Protein AF-A0A1Q4A1I8-F1 (afdb_monomer)

Radius of gyration: 23.5 Å; Cα contacts (8 Å, |Δi|>4): 565; chains: 1; bounding box: 61×40×65 Å

Mean predicted aligned error: 6.05 Å

Structure (mmCIF, N/CA/C/O backbone):
data_AF-A0A1Q4A1I8-F1
#
_entry.id   AF-A0A1Q4A1I8-F1
#
loop_
_atom_site.group_PDB
_atom_site.id
_atom_site.type_symbol
_atom_site.label_atom_id
_atom_site.label_alt_id
_atom_site.label_comp_id
_atom_site.label_asym_id
_atom_site.label_entity_id
_atom_site.label_seq_id
_atom_site.pdbx_PDB_ins_code
_atom_site.Cartn_x
_atom_site.Cartn_y
_atom_site.Cartn_z
_atom_site.occupancy
_atom_site.B_iso_or_equiv
_atom_site.auth_seq_id
_atom_site.auth_comp_id
_atom_site.auth_asym_id
_atom_site.auth_atom_id
_atom_site.pdbx_PDB_model_num
ATOM 1 N N . MET A 1 1 ? 5.451 8.257 -36.910 1.00 81.25 1 MET A N 1
ATOM 2 C CA . MET A 1 1 ? 4.199 7.641 -36.438 1.00 81.25 1 MET A CA 1
ATOM 3 C C . MET A 1 1 ? 4.436 6.954 -35.092 1.00 81.25 1 MET A C 1
ATOM 5 O O . MET A 1 1 ? 5.525 6.399 -34.926 1.00 81.25 1 MET A O 1
ATOM 9 N N . PRO A 1 2 ? 3.457 6.956 -34.165 1.00 90.25 2 PRO A N 1
ATOM 10 C CA . PRO A 1 2 ? 3.533 6.182 -32.925 1.00 90.25 2 PRO A CA 1
ATOM 11 C C . PRO A 1 2 ? 3.715 4.679 -33.181 1.00 90.25 2 PRO A C 1
ATOM 13 O O . PRO A 1 2 ? 3.200 4.130 -34.160 1.00 90.25 2 PRO A O 1
ATOM 16 N N . ILE A 1 3 ? 4.445 4.008 -32.294 1.00 92.06 3 ILE A N 1
ATOM 17 C CA . ILE A 1 3 ? 4.685 2.566 -32.326 1.00 92.06 3 ILE A CA 1
ATOM 18 C C . ILE A 1 3 ? 3.551 1.855 -31.593 1.00 92.06 3 ILE A C 1
ATOM 20 O O . ILE A 1 3 ? 3.347 2.029 -30.392 1.00 92.06 3 ILE A O 1
ATOM 24 N N . LYS A 1 4 ? 2.850 0.978 -32.313 1.00 92.69 4 LYS A N 1
ATOM 25 C CA . LYS A 1 4 ? 1.902 0.036 -31.715 1.00 92.69 4 LYS A CA 1
ATOM 26 C C . LYS A 1 4 ? 2.659 -1.187 -31.214 1.00 92.69 4 LYS A C 1
ATOM 28 O O . LYS A 1 4 ? 3.076 -2.026 -32.009 1.00 92.69 4 LYS A O 1
ATOM 33 N N . LEU A 1 5 ? 2.842 -1.275 -29.901 1.00 92.94 5 LEU A N 1
ATOM 34 C CA . LEU A 1 5 ? 3.500 -2.419 -29.275 1.00 92.94 5 LEU A CA 1
ATOM 35 C C . LEU A 1 5 ? 2.596 -3.658 -29.287 1.00 92.94 5 LEU A C 1
ATOM 37 O O . LEU A 1 5 ? 1.418 -3.593 -28.940 1.00 92.94 5 LEU A O 1
ATOM 41 N N . ASP A 1 6 ? 3.175 -4.805 -29.636 1.00 95.25 6 ASP A N 1
ATOM 42 C CA . ASP A 1 6 ? 2.530 -6.110 -29.502 1.00 95.25 6 ASP A CA 1
ATOM 43 C C . ASP A 1 6 ? 2.621 -6.580 -28.041 1.00 95.25 6 ASP A C 1
ATOM 45 O O . ASP A 1 6 ? 3.688 -6.964 -27.556 1.00 95.25 6 ASP A O 1
ATOM 49 N N . PHE A 1 7 ? 1.490 -6.575 -27.330 1.00 96.69 7 PHE A N 1
ATOM 50 C CA . PHE A 1 7 ? 1.427 -6.986 -25.923 1.00 96.69 7 PHE A CA 1
ATOM 51 C C . PHE A 1 7 ? 1.706 -8.477 -25.704 1.00 96.69 7 PHE A C 1
ATOM 53 O O . PHE A 1 7 ? 2.158 -8.859 -24.622 1.00 96.69 7 PHE A O 1
ATOM 60 N N . THR A 1 8 ? 1.498 -9.321 -26.717 1.00 97.25 8 THR A N 1
ATOM 61 C CA . THR A 1 8 ? 1.867 -10.741 -26.668 1.00 97.25 8 THR A CA 1
ATOM 62 C C . THR A 1 8 ? 3.382 -10.888 -26.748 1.00 97.25 8 THR A C 1
ATOM 64 O O . THR A 1 8 ? 3.974 -11.638 -25.969 1.00 97.25 8 THR A O 1
ATOM 67 N N . LYS A 1 9 ? 4.041 -10.137 -27.644 1.00 97.62 9 LYS A N 1
ATOM 68 C CA . LYS A 1 9 ? 5.510 -10.051 -27.681 1.00 97.62 9 LYS A CA 1
ATOM 69 C C . LYS A 1 9 ? 6.057 -9.490 -26.367 1.00 97.62 9 LYS A C 1
ATOM 71 O O . LYS A 1 9 ? 6.904 -10.141 -25.764 1.00 97.62 9 LYS A O 1
ATOM 76 N N . ALA A 1 10 ? 5.532 -8.364 -25.885 1.00 98.19 10 ALA A N 1
ATOM 77 C CA . ALA A 1 10 ? 5.976 -7.746 -24.635 1.00 98.19 10 ALA A CA 1
ATOM 78 C C . ALA A 1 10 ? 5.824 -8.700 -23.436 1.00 98.19 10 ALA A C 1
ATOM 80 O O . ALA A 1 10 ? 6.742 -8.854 -22.638 1.00 98.19 10 ALA A O 1
ATOM 81 N N . SER A 1 11 ? 4.707 -9.426 -23.339 1.00 98.12 11 SER A N 1
ATOM 82 C CA . SER A 1 11 ? 4.511 -10.421 -22.275 1.00 98.12 11 SER A CA 1
ATOM 83 C C . SER A 1 11 ? 5.555 -11.541 -22.320 1.00 98.12 11 SER A C 1
ATOM 85 O O . SER A 1 11 ? 6.056 -11.943 -21.271 1.00 98.12 11 SER A O 1
ATOM 87 N N . ARG A 1 12 ? 5.921 -12.025 -23.516 1.00 98.25 12 ARG A N 1
ATOM 88 C CA . ARG A 1 12 ? 6.987 -13.029 -23.682 1.00 98.25 12 ARG A CA 1
ATOM 89 C C . ARG A 1 12 ? 8.359 -12.480 -23.295 1.00 98.25 12 ARG A C 1
ATOM 91 O O . ARG A 1 12 ? 9.081 -13.158 -22.573 1.00 98.25 12 ARG A O 1
ATOM 98 N N . VAL A 1 13 ? 8.688 -11.259 -23.725 1.00 98.38 13 VAL A N 1
ATOM 99 C CA . VAL A 1 13 ? 9.939 -10.572 -23.355 1.00 98.38 13 VAL A CA 1
ATOM 100 C C . VAL A 1 13 ? 10.034 -10.411 -21.839 1.00 98.38 13 VAL A C 1
ATOM 102 O O . VAL A 1 13 ? 11.060 -10.735 -21.251 1.00 98.38 13 VAL A O 1
ATOM 105 N N . LEU A 1 14 ? 8.948 -9.985 -21.189 1.00 98.56 14 LEU A N 1
ATOM 106 C CA . LEU A 1 14 ? 8.911 -9.813 -19.741 1.00 98.56 14 LEU A CA 1
ATOM 107 C C . LEU A 1 14 ? 9.143 -11.128 -18.990 1.00 98.56 14 LEU A C 1
ATOM 109 O O . LEU A 1 14 ? 9.898 -11.143 -18.023 1.00 98.56 14 LEU A O 1
ATOM 113 N N . VAL A 1 15 ? 8.502 -12.222 -19.414 1.00 98.31 15 VAL A N 1
ATOM 114 C CA . VAL A 1 15 ? 8.689 -13.542 -18.788 1.00 98.31 15 VAL A CA 1
ATOM 115 C C . VAL A 1 15 ? 10.121 -14.037 -18.989 1.00 98.31 15 VAL A C 1
ATOM 117 O O . VAL A 1 15 ? 10.752 -14.439 -18.019 1.00 98.31 15 VAL A O 1
ATOM 120 N N . ALA A 1 16 ? 10.671 -13.916 -20.199 1.00 98.19 16 ALA A N 1
ATOM 121 C CA . ALA A 1 16 ? 12.056 -14.295 -20.469 1.00 98.19 16 ALA A CA 1
ATOM 122 C C . ALA A 1 16 ? 13.056 -13.483 -19.625 1.00 98.19 16 ALA A C 1
ATOM 124 O O . ALA A 1 16 ? 13.963 -14.053 -19.023 1.00 98.19 16 ALA A O 1
ATOM 125 N N . ALA A 1 17 ? 12.864 -12.163 -19.518 1.00 98.38 17 ALA A N 1
ATOM 126 C CA . ALA A 1 17 ? 13.685 -11.306 -18.663 1.00 98.38 17 ALA A CA 1
ATOM 127 C C . ALA A 1 17 ? 13.519 -11.649 -17.173 1.00 98.38 17 ALA A C 1
ATOM 129 O O . ALA A 1 17 ? 14.478 -11.601 -16.401 1.00 98.38 17 ALA A O 1
ATOM 130 N N . PHE A 1 18 ? 12.307 -12.026 -16.755 1.00 98.38 18 PHE A N 1
ATOM 131 C CA . PHE A 1 18 ? 12.070 -12.498 -15.399 1.00 98.38 18 PHE A CA 1
ATOM 132 C C . PHE A 1 18 ? 12.871 -13.767 -15.134 1.00 98.38 18 PHE A C 1
ATOM 134 O O . PHE A 1 18 ? 13.598 -13.801 -14.151 1.00 98.38 18 PHE A O 1
ATOM 141 N N . ASP A 1 19 ? 12.824 -14.777 -15.994 1.00 97.44 19 ASP A N 1
ATOM 142 C CA . ASP A 1 19 ? 13.594 -16.011 -15.799 1.00 97.44 19 ASP A CA 1
ATOM 143 C C . ASP A 1 19 ? 15.110 -15.745 -15.796 1.00 97.44 19 ASP A C 1
ATOM 145 O O . ASP A 1 19 ? 15.818 -16.188 -14.887 1.00 97.44 19 ASP A O 1
ATOM 149 N N . ALA A 1 20 ? 15.587 -14.898 -16.713 1.00 97.19 20 ALA A N 1
ATOM 150 C CA . ALA A 1 20 ? 16.984 -14.467 -16.798 1.00 97.19 20 ALA A CA 1
ATOM 151 C C . ALA A 1 20 ? 17.461 -13.628 -15.593 1.00 97.19 20 ALA A C 1
ATOM 153 O O . ALA A 1 20 ? 18.662 -13.445 -15.399 1.00 97.19 20 ALA A O 1
ATOM 154 N N . ARG A 1 21 ? 16.566 -13.138 -14.720 1.00 97.19 21 ARG A N 1
ATOM 155 C CA . ARG A 1 21 ? 16.951 -12.393 -13.500 1.00 97.19 21 ARG A CA 1
ATOM 156 C C . ARG A 1 21 ? 17.796 -13.222 -12.523 1.00 97.19 21 ARG A C 1
ATOM 158 O O . ARG A 1 21 ? 18.371 -12.660 -11.595 1.00 97.19 21 ARG A O 1
ATOM 165 N N . LEU A 1 22 ? 17.793 -14.548 -12.664 1.00 94.06 22 LEU A N 1
ATOM 166 C CA . LEU A 1 22 ? 18.557 -15.473 -11.824 1.00 94.06 22 LEU A CA 1
ATOM 167 C C . LEU A 1 22 ? 19.956 -15.773 -12.380 1.00 94.06 22 LEU A C 1
ATOM 169 O O . LEU A 1 22 ? 20.708 -16.517 -11.754 1.00 94.06 22 LEU A O 1
ATOM 173 N N . GLU A 1 23 ? 20.316 -15.212 -13.535 1.00 89.50 23 GLU A N 1
ATOM 174 C CA . GLU A 1 23 ? 21.648 -15.381 -14.108 1.00 89.50 23 GLU A CA 1
ATOM 175 C C . GLU A 1 23 ? 22.740 -14.804 -13.198 1.00 89.50 23 GLU A C 1
ATOM 177 O O . GLU A 1 23 ? 22.577 -13.762 -12.559 1.00 89.50 23 GLU A O 1
ATOM 182 N N . ALA A 1 24 ? 23.897 -15.471 -13.180 1.00 75.69 24 ALA A N 1
ATOM 183 C CA . ALA A 1 24 ? 25.022 -15.094 -12.327 1.00 75.69 24 ALA A CA 1
ATOM 184 C C . ALA A 1 24 ? 25.631 -13.724 -12.684 1.00 75.69 24 ALA A C 1
ATOM 186 O O . ALA A 1 24 ? 26.245 -13.091 -11.826 1.00 75.69 24 ALA A O 1
ATOM 187 N N . VAL A 1 25 ? 25.473 -13.257 -13.932 1.00 90.50 25 VAL A N 1
ATOM 188 C CA . VAL A 1 25 ? 26.108 -12.028 -14.438 1.00 90.50 25 VAL A CA 1
ATOM 189 C C . VAL A 1 25 ? 25.074 -11.084 -15.056 1.00 90.50 25 VAL A C 1
ATOM 191 O O . VAL A 1 25 ? 24.897 -10.999 -16.275 1.00 90.50 25 VAL A O 1
ATOM 194 N N . LEU A 1 26 ? 24.413 -10.318 -14.189 1.00 95.00 26 LEU A N 1
ATOM 195 C CA . LEU A 1 26 ? 23.573 -9.190 -14.590 1.00 95.00 26 LEU A CA 1
ATOM 196 C C . LEU A 1 26 ? 24.410 -7.907 -14.743 1.00 95.00 26 LEU A C 1
ATOM 198 O O . LEU A 1 26 ? 25.396 -7.732 -14.022 1.00 95.00 26 LEU A O 1
ATOM 202 N N . PRO A 1 27 ? 24.026 -6.976 -15.637 1.00 96.44 27 PRO A N 1
ATOM 203 C CA . PRO A 1 27 ? 24.721 -5.699 -15.770 1.00 96.44 27 PRO A CA 1
ATOM 204 C C . PRO A 1 27 ? 24.671 -4.887 -14.464 1.00 96.44 27 PRO A C 1
ATOM 206 O O . PRO A 1 27 ? 23.605 -4.437 -14.040 1.00 96.44 27 PRO A O 1
ATOM 209 N N . ILE A 1 28 ? 25.832 -4.682 -13.832 1.00 96.62 28 ILE A N 1
ATOM 210 C CA . ILE A 1 28 ? 25.947 -4.023 -12.516 1.00 96.62 28 ILE A CA 1
ATOM 211 C C . ILE A 1 28 ? 25.379 -2.599 -12.550 1.00 96.62 28 ILE A C 1
ATOM 213 O O . ILE A 1 28 ? 24.684 -2.198 -11.619 1.00 96.62 28 ILE A O 1
ATOM 217 N N . GLU A 1 29 ? 25.626 -1.858 -13.634 1.00 97.75 29 GLU A N 1
ATOM 218 C CA . GLU A 1 29 ? 25.090 -0.505 -13.840 1.00 97.75 29 GLU A CA 1
ATOM 219 C C . GLU A 1 29 ? 23.555 -0.494 -13.729 1.00 97.75 29 GLU A C 1
ATOM 221 O O . GLU A 1 29 ? 22.996 0.283 -12.957 1.00 97.75 29 GLU A O 1
ATOM 226 N N . TRP A 1 30 ? 22.868 -1.430 -14.393 1.00 98.19 30 TRP A N 1
ATOM 227 C CA . TRP A 1 30 ? 21.404 -1.517 -14.376 1.00 98.19 30 TRP A CA 1
ATOM 228 C C . TRP A 1 30 ? 20.837 -2.026 -13.051 1.00 98.19 30 TRP A C 1
ATOM 230 O O . TRP A 1 30 ? 19.745 -1.612 -12.657 1.00 98.19 30 TRP A O 1
ATOM 240 N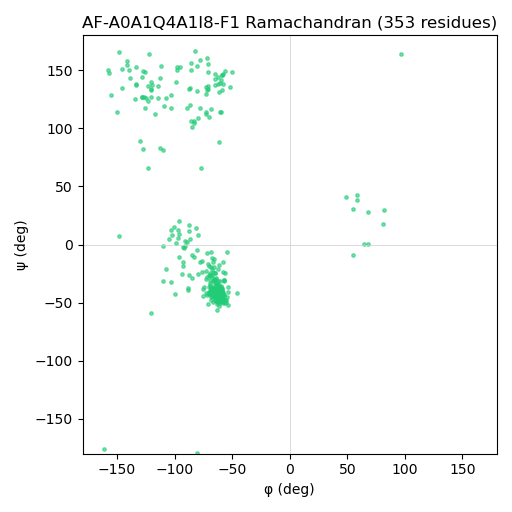 N . VAL A 1 31 ? 21.577 -2.862 -12.316 1.00 98.25 31 VAL A N 1
ATOM 241 C CA . VAL A 1 31 ? 21.221 -3.207 -10.929 1.00 98.25 31 VAL A CA 1
ATOM 242 C C . VAL A 1 31 ? 21.289 -1.958 -10.044 1.00 98.25 31 VAL A C 1
ATOM 244 O O . VAL A 1 31 ? 20.370 -1.712 -9.260 1.00 98.25 31 VAL A O 1
ATOM 247 N N . SER A 1 32 ? 22.341 -1.149 -10.183 1.00 98.00 32 SER A N 1
ATOM 248 C CA . SER A 1 32 ? 22.508 0.103 -9.437 1.00 98.00 32 SER A CA 1
ATOM 249 C C . SER A 1 32 ? 21.434 1.129 -9.792 1.00 98.00 32 SER A C 1
ATOM 251 O O . SER A 1 32 ? 20.781 1.638 -8.886 1.00 98.00 32 SER A O 1
ATOM 253 N N . PHE A 1 33 ? 21.160 1.361 -11.079 1.00 98.44 33 PHE A N 1
ATOM 254 C CA . PHE A 1 33 ? 20.068 2.237 -11.511 1.00 98.44 33 PHE A CA 1
ATOM 255 C C . PHE A 1 33 ? 18.719 1.773 -10.979 1.00 98.44 33 PHE A C 1
ATOM 257 O O . PHE A 1 33 ? 17.964 2.577 -10.439 1.00 98.44 33 PHE A O 1
ATOM 264 N N . SER A 1 34 ? 18.439 0.471 -11.035 1.00 98.38 34 SER A N 1
ATOM 265 C CA . SER A 1 34 ? 17.205 -0.079 -10.477 1.00 98.38 34 SER A CA 1
ATOM 266 C C . SER A 1 34 ? 17.095 0.209 -8.979 1.00 98.38 34 SER A C 1
ATOM 268 O O . SER A 1 34 ? 16.057 0.680 -8.527 1.00 98.38 34 SER A O 1
ATOM 270 N N . ARG A 1 35 ? 18.168 0.016 -8.201 1.00 97.88 35 ARG A N 1
ATOM 271 C CA . ARG A 1 35 ? 18.185 0.371 -6.770 1.00 97.88 35 ARG A CA 1
ATOM 272 C C . ARG A 1 35 ? 17.948 1.864 -6.540 1.00 97.88 35 ARG A C 1
ATOM 274 O O . ARG A 1 35 ? 17.152 2.199 -5.667 1.00 97.88 35 ARG A O 1
ATOM 281 N N . SER A 1 36 ? 18.569 2.738 -7.333 1.00 97.25 36 SER A N 1
ATOM 282 C CA . SER A 1 36 ? 18.348 4.187 -7.258 1.00 97.25 36 SER A CA 1
ATOM 283 C C . SER A 1 36 ? 16.889 4.550 -7.532 1.00 97.25 36 SER A C 1
ATOM 285 O O . SER A 1 36 ? 16.289 5.270 -6.740 1.00 97.25 36 SER A O 1
ATOM 287 N N . VAL A 1 37 ? 16.274 3.971 -8.572 1.00 97.06 37 VAL A N 1
ATOM 288 C CA . VAL A 1 37 ? 14.849 4.171 -8.894 1.00 97.06 37 VAL A CA 1
ATOM 289 C C . VAL A 1 37 ? 13.946 3.687 -7.756 1.00 97.06 37 VAL A C 1
ATOM 291 O O . VAL A 1 37 ? 13.000 4.377 -7.376 1.00 97.06 37 VAL A O 1
ATOM 294 N N . PHE A 1 38 ? 14.250 2.533 -7.156 1.00 95.50 38 PHE A N 1
ATOM 295 C CA . PHE A 1 38 ? 13.547 2.064 -5.961 1.00 95.50 38 PHE A CA 1
ATOM 296 C C . PHE A 1 38 ? 13.775 2.975 -4.747 1.00 95.50 38 PHE A C 1
ATOM 298 O O . PHE A 1 38 ? 12.922 3.000 -3.866 1.00 95.50 38 PHE A O 1
ATOM 305 N N . GLY A 1 39 ? 14.867 3.734 -4.681 1.00 93.25 39 GLY A N 1
ATOM 306 C CA . GLY A 1 39 ? 15.151 4.702 -3.618 1.00 93.25 39 GLY A CA 1
ATOM 307 C C . GLY A 1 39 ? 14.397 6.031 -3.739 1.00 93.25 39 GLY A C 1
ATOM 308 O O . GLY A 1 39 ? 14.314 6.766 -2.756 1.00 93.25 39 GLY A O 1
ATOM 309 N N . LEU A 1 40 ? 13.813 6.337 -4.902 1.00 92.19 40 LEU A N 1
ATOM 310 C CA . LEU A 1 40 ? 13.114 7.604 -5.126 1.00 92.19 40 LEU A CA 1
ATOM 311 C C . LEU A 1 40 ? 11.867 7.735 -4.240 1.00 92.19 40 LEU A C 1
ATOM 313 O O . LEU A 1 40 ? 11.161 6.763 -3.944 1.00 92.19 40 LEU A O 1
ATOM 317 N N . THR A 1 41 ? 11.567 8.971 -3.840 1.00 88.06 41 THR A N 1
ATOM 318 C CA . THR A 1 41 ? 10.447 9.280 -2.941 1.00 88.06 41 THR A CA 1
ATOM 319 C C . THR A 1 41 ? 9.098 9.016 -3.613 1.00 88.06 41 THR A C 1
ATOM 321 O O . THR A 1 41 ? 8.182 8.477 -2.987 1.00 88.06 41 THR A O 1
ATOM 324 N N . ALA A 1 42 ? 8.961 9.361 -4.896 1.00 87.25 42 ALA A N 1
ATOM 325 C CA . ALA A 1 42 ? 7.752 9.080 -5.659 1.00 87.25 42 ALA A CA 1
ATOM 326 C C . ALA A 1 42 ? 7.779 7.640 -6.191 1.00 87.25 42 ALA A C 1
ATOM 328 O O . ALA A 1 42 ? 8.476 7.316 -7.152 1.00 87.25 42 ALA A O 1
ATOM 329 N N . LYS A 1 43 ? 6.967 6.769 -5.581 1.00 88.56 43 LYS A N 1
ATOM 330 C CA . LYS A 1 43 ? 6.905 5.334 -5.912 1.00 88.56 43 LYS A CA 1
ATOM 331 C C . LYS A 1 43 ? 6.564 5.050 -7.380 1.00 88.56 43 LYS A C 1
ATOM 333 O O . LYS A 1 43 ? 6.903 3.985 -7.880 1.00 88.56 43 LYS A O 1
ATOM 338 N N . THR A 1 44 ? 5.913 5.985 -8.067 1.00 89.19 44 THR A N 1
ATOM 339 C CA . THR A 1 44 ? 5.495 5.856 -9.470 1.00 89.19 44 THR A CA 1
ATOM 340 C C . THR A 1 44 ? 6.633 5.782 -10.471 1.00 89.19 44 THR A C 1
ATOM 342 O O . THR A 1 44 ? 6.423 5.254 -11.558 1.00 89.19 44 THR A O 1
ATOM 345 N N . TYR A 1 45 ? 7.844 6.215 -10.112 1.00 93.25 45 TYR A N 1
ATOM 346 C CA . TYR A 1 45 ? 9.003 6.024 -10.984 1.00 93.25 45 TYR A CA 1
ATOM 347 C C . TYR A 1 45 ? 9.344 4.545 -11.198 1.00 93.25 45 TYR A C 1
ATOM 349 O O . TYR A 1 45 ? 9.800 4.179 -12.275 1.00 93.25 45 TYR A O 1
ATOM 357 N N . VAL A 1 46 ? 9.059 3.671 -10.226 1.00 95.75 46 VAL A N 1
ATOM 358 C CA . VAL A 1 46 ? 9.332 2.228 -10.330 1.00 95.75 46 VAL A CA 1
ATOM 359 C C . VAL A 1 46 ? 8.538 1.559 -11.464 1.00 95.75 46 VAL A C 1
ATOM 361 O O . VAL A 1 46 ? 9.161 0.960 -12.342 1.00 95.75 46 VAL A O 1
ATOM 364 N N . PRO A 1 47 ? 7.192 1.646 -11.517 1.00 95.44 47 PRO A N 1
ATOM 365 C CA . PRO A 1 47 ? 6.430 1.072 -12.622 1.00 95.44 47 PRO A CA 1
ATOM 366 C C . PRO A 1 47 ? 6.691 1.777 -13.958 1.00 95.44 47 PRO A C 1
ATOM 368 O O . PRO A 1 47 ? 6.667 1.108 -14.990 1.00 95.44 47 PRO A O 1
ATOM 371 N N . VAL A 1 48 ? 6.992 3.083 -13.968 1.00 95.44 48 VAL A N 1
ATOM 372 C CA . VAL A 1 48 ? 7.418 3.811 -15.184 1.00 95.44 48 VAL A CA 1
ATOM 373 C C . VAL A 1 48 ? 8.706 3.203 -15.740 1.00 95.44 48 VAL A C 1
ATOM 375 O O . VAL A 1 48 ? 8.761 2.849 -16.916 1.00 95.44 48 VAL A O 1
ATOM 378 N N . PHE A 1 49 ? 9.704 2.989 -14.884 1.00 97.88 49 PHE A N 1
ATOM 379 C CA . PHE A 1 49 ? 10.987 2.413 -15.268 1.00 97.88 49 PHE A CA 1
ATOM 380 C C . PHE A 1 49 ? 10.878 0.965 -15.761 1.00 97.88 49 PHE A C 1
ATOM 382 O O . PHE A 1 49 ? 11.450 0.608 -16.788 1.00 97.88 49 PHE A O 1
ATOM 389 N N . ALA A 1 50 ? 10.077 0.138 -15.086 1.00 98.12 50 ALA A N 1
ATOM 390 C CA . ALA A 1 50 ? 9.791 -1.220 -15.549 1.00 98.12 50 ALA A CA 1
ATOM 391 C C . ALA A 1 50 ? 9.183 -1.221 -16.963 1.00 98.12 50 ALA A C 1
ATOM 393 O O . ALA A 1 50 ? 9.558 -2.015 -17.826 1.00 98.12 50 ALA A O 1
ATOM 394 N N . THR A 1 51 ? 8.238 -0.307 -17.193 1.00 97.75 51 THR A N 1
ATOM 395 C CA . THR A 1 51 ? 7.474 -0.219 -18.439 1.00 97.75 51 THR A CA 1
ATOM 396 C C . THR A 1 51 ? 8.331 0.266 -19.598 1.00 97.75 51 THR A C 1
ATOM 398 O O . THR A 1 51 ? 8.252 -0.308 -20.682 1.00 97.75 51 THR A O 1
ATOM 401 N N . LEU A 1 52 ? 9.182 1.270 -19.382 1.00 97.75 52 LEU A N 1
ATOM 402 C CA . LEU A 1 52 ? 10.030 1.805 -20.444 1.00 97.75 52 LEU A CA 1
ATOM 403 C C . LEU A 1 52 ? 11.130 0.822 -20.867 1.00 97.75 52 LEU A C 1
ATOM 405 O O . LEU A 1 52 ? 11.392 0.685 -22.062 1.00 97.75 52 LEU A O 1
ATOM 409 N N . LEU A 1 53 ? 11.705 0.068 -19.919 1.00 98.69 53 LEU A N 1
ATOM 410 C CA . LEU A 1 53 ? 12.669 -0.991 -20.235 1.00 98.69 53 LEU A CA 1
ATOM 411 C C . LEU A 1 53 ? 12.001 -2.104 -21.044 1.00 98.69 53 LEU A C 1
ATOM 413 O O . LEU A 1 53 ? 12.551 -2.558 -22.045 1.00 98.69 53 LEU A O 1
ATOM 417 N N . LEU A 1 54 ? 10.780 -2.495 -20.662 1.00 98.69 54 LEU A N 1
ATOM 418 C CA . LEU A 1 54 ? 9.994 -3.460 -21.425 1.00 98.69 54 LEU A CA 1
ATOM 419 C C . LEU A 1 54 ? 9.661 -2.952 -22.833 1.00 98.69 54 LEU A C 1
ATOM 421 O O . LEU A 1 54 ? 9.750 -3.719 -23.792 1.00 98.69 54 LEU A O 1
ATOM 425 N N . ALA A 1 55 ? 9.284 -1.681 -22.973 1.00 98.25 55 ALA A N 1
ATOM 426 C CA . ALA A 1 55 ? 8.978 -1.088 -24.269 1.00 98.25 55 ALA A CA 1
ATOM 427 C C . ALA A 1 55 ? 10.198 -1.151 -25.199 1.00 98.25 55 ALA A C 1
ATOM 429 O O . ALA A 1 55 ? 10.089 -1.659 -26.316 1.00 98.25 55 ALA A O 1
ATOM 430 N N . LYS A 1 56 ? 11.372 -0.740 -24.701 1.00 98.19 56 LYS A N 1
ATOM 431 C CA . LYS A 1 56 ? 12.628 -0.765 -25.460 1.00 98.19 56 LYS A CA 1
ATOM 432 C C . LYS A 1 56 ? 13.096 -2.179 -25.807 1.00 98.19 56 LYS A C 1
ATOM 434 O O . LYS A 1 56 ? 13.516 -2.420 -26.933 1.00 98.19 56 LYS A O 1
ATOM 439 N N . ALA A 1 57 ? 12.946 -3.128 -24.882 1.00 98.38 57 ALA A N 1
ATOM 440 C CA . ALA A 1 57 ? 13.230 -4.546 -25.119 1.00 98.38 57 ALA A CA 1
ATOM 441 C C . ALA A 1 57 ? 12.251 -5.197 -26.117 1.00 98.38 57 ALA A C 1
ATOM 443 O O . ALA A 1 57 ? 12.545 -6.237 -26.704 1.00 98.38 57 ALA A O 1
ATOM 444 N N . THR A 1 58 ? 11.068 -4.605 -26.308 1.00 98.12 58 THR A N 1
ATOM 445 C CA . THR A 1 58 ? 10.056 -5.098 -27.252 1.00 98.12 58 THR A CA 1
ATOM 446 C C . THR A 1 58 ? 10.257 -4.529 -28.656 1.00 98.12 58 THR A C 1
ATOM 448 O O . THR A 1 58 ? 10.023 -5.247 -29.631 1.00 98.12 58 THR A O 1
ATOM 451 N N . ASP A 1 59 ? 10.665 -3.267 -28.780 1.00 97.25 59 ASP A N 1
ATOM 452 C CA . ASP A 1 59 ? 10.978 -2.623 -30.058 1.00 97.25 59 ASP A CA 1
ATOM 453 C C . ASP A 1 59 ? 12.063 -1.552 -29.859 1.00 97.25 59 ASP A C 1
ATOM 455 O O . ASP A 1 59 ? 11.825 -0.519 -29.227 1.00 97.25 59 ASP A O 1
ATOM 459 N N . ARG A 1 60 ? 13.250 -1.768 -30.446 1.00 96.12 60 ARG A N 1
ATOM 460 C CA . ARG A 1 60 ? 14.405 -0.849 -30.319 1.00 96.12 60 ARG A CA 1
ATOM 461 C C . ARG A 1 60 ? 14.111 0.583 -30.753 1.00 96.12 60 ARG A C 1
ATOM 463 O O . ARG A 1 60 ? 14.808 1.509 -30.340 1.00 96.12 60 ARG A O 1
ATOM 470 N N . ARG A 1 61 ? 13.122 0.777 -31.628 1.00 96.19 61 ARG A N 1
ATOM 471 C CA . ARG A 1 61 ? 12.791 2.094 -32.175 1.00 96.19 61 ARG A CA 1
ATOM 472 C C . ARG A 1 61 ? 12.037 2.948 -31.172 1.00 96.19 61 ARG A C 1
ATOM 474 O O . ARG A 1 61 ? 11.904 4.126 -31.444 1.00 96.19 61 ARG A O 1
ATOM 481 N N . VAL A 1 62 ? 11.519 2.381 -30.081 1.00 96.44 62 VAL A N 1
ATOM 482 C CA . VAL A 1 62 ? 10.774 3.129 -29.065 1.00 96.44 62 VAL A CA 1
ATOM 483 C C . VAL A 1 62 ? 11.630 4.234 -28.468 1.00 96.44 62 VAL A C 1
ATOM 485 O O . VAL A 1 62 ? 12.765 3.997 -28.045 1.00 96.44 62 VAL A O 1
ATOM 488 N N . ASP A 1 63 ? 11.037 5.420 -28.385 1.00 96.44 63 ASP A N 1
ATOM 489 C CA . ASP A 1 63 ? 11.537 6.497 -27.549 1.00 96.44 63 ASP A CA 1
ATOM 490 C C . ASP A 1 63 ? 10.996 6.340 -26.123 1.00 96.44 63 ASP A C 1
ATOM 492 O O . ASP A 1 63 ? 9.817 6.598 -25.850 1.00 96.44 63 ASP A O 1
ATOM 496 N N . VAL A 1 64 ? 11.863 5.911 -25.204 1.00 95.81 64 VAL A N 1
ATOM 497 C CA . VAL A 1 64 ? 11.480 5.615 -23.813 1.00 95.81 64 VAL A CA 1
ATOM 498 C C . VAL A 1 64 ? 11.057 6.850 -23.019 1.00 95.81 64 VAL A C 1
ATOM 500 O O . VAL A 1 64 ? 10.415 6.696 -21.981 1.00 95.81 64 VAL A O 1
ATOM 503 N N . MET A 1 65 ? 11.361 8.059 -23.509 1.00 95.50 65 MET A N 1
ATOM 504 C CA . MET A 1 65 ? 10.910 9.316 -22.901 1.00 95.50 65 MET A CA 1
ATOM 505 C C . MET A 1 65 ? 9.412 9.564 -23.090 1.00 95.50 65 MET A C 1
ATOM 507 O O . MET A 1 65 ? 8.834 10.402 -22.398 1.00 95.50 65 MET A O 1
ATOM 511 N N . SER A 1 66 ? 8.771 8.857 -24.023 1.00 94.31 66 SER A N 1
ATOM 512 C CA . SER A 1 66 ? 7.354 9.045 -24.326 1.00 94.31 66 SER A CA 1
ATOM 513 C C . SER A 1 66 ? 6.452 8.519 -23.209 1.00 94.31 66 SER A C 1
ATOM 515 O O . SER A 1 66 ? 6.606 7.395 -22.732 1.00 94.31 66 SER A O 1
ATOM 517 N N . ILE A 1 67 ? 5.456 9.323 -22.840 1.00 91.25 67 ILE A N 1
ATOM 518 C CA . ILE A 1 67 ? 4.354 8.946 -21.946 1.00 91.25 67 ILE A CA 1
ATOM 519 C C . ILE A 1 67 ? 3.101 8.605 -22.768 1.00 91.25 67 ILE A C 1
ATOM 521 O O . ILE A 1 67 ? 2.404 7.627 -22.467 1.00 91.25 67 ILE A O 1
ATOM 525 N N . LYS A 1 68 ? 2.813 9.409 -23.803 1.00 91.12 68 LYS A N 1
ATOM 526 C CA . LYS A 1 68 ? 1.647 9.269 -24.688 1.00 91.12 68 LYS A CA 1
ATOM 527 C C . LYS A 1 68 ? 2.060 9.115 -26.152 1.00 91.12 68 LYS A C 1
ATOM 529 O O . LYS A 1 68 ? 3.173 9.448 -26.549 1.00 91.12 68 LYS A O 1
ATOM 534 N N . GLU A 1 69 ? 1.117 8.648 -26.965 1.00 89.50 69 GLU A N 1
ATOM 535 C CA . GLU A 1 69 ? 1.264 8.456 -28.413 1.00 89.50 69 GLU A CA 1
ATOM 536 C C . GLU A 1 69 ? 1.158 9.794 -29.171 1.00 89.50 69 GLU A C 1
ATOM 538 O O . GLU A 1 69 ? 0.199 10.031 -29.900 1.00 89.50 69 GLU A O 1
ATOM 543 N N . ALA A 1 70 ? 2.121 10.695 -28.958 1.00 86.38 70 ALA A N 1
ATOM 544 C CA . ALA A 1 70 ? 2.090 1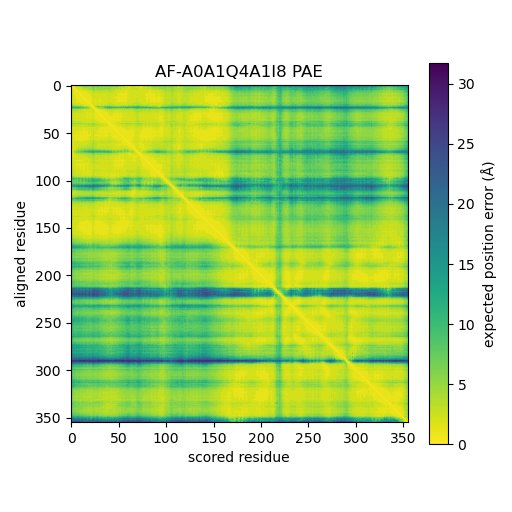2.073 -29.465 1.00 86.38 70 ALA A CA 1
ATOM 545 C C . ALA A 1 70 ? 3.118 12.370 -30.577 1.00 86.38 70 ALA A C 1
ATOM 547 O O . ALA A 1 70 ? 3.164 13.484 -31.092 1.00 86.38 70 ALA A O 1
ATOM 548 N N . GLY A 1 71 ? 3.948 11.398 -30.966 1.00 85.38 71 GLY A N 1
ATOM 549 C CA . GLY A 1 71 ? 5.018 11.633 -31.938 1.00 85.38 71 GLY A CA 1
ATOM 550 C C . GLY A 1 71 ? 5.579 10.383 -32.604 1.00 85.38 71 GLY A C 1
ATOM 551 O O . GLY A 1 71 ? 5.115 9.256 -32.401 1.00 85.38 71 GLY A O 1
ATOM 552 N N . ASP A 1 72 ? 6.603 10.584 -33.421 1.00 88.56 72 ASP A N 1
ATOM 553 C CA . ASP A 1 72 ? 7.364 9.494 -34.019 1.00 88.56 72 ASP A CA 1
ATOM 554 C C . ASP A 1 72 ? 8.036 8.675 -32.928 1.00 88.56 72 ASP A C 1
ATOM 556 O O . ASP A 1 72 ? 8.511 9.230 -31.942 1.00 88.56 72 ASP A O 1
ATOM 560 N N . HIS A 1 73 ? 8.016 7.348 -33.071 1.00 92.88 73 HIS A N 1
ATOM 561 C CA . HIS A 1 73 ? 8.629 6.431 -32.105 1.00 92.88 73 HIS A CA 1
ATOM 562 C C . HIS A 1 73 ? 8.010 6.429 -30.694 1.00 92.88 73 HIS A C 1
ATOM 564 O O . HIS A 1 73 ? 8.429 5.644 -29.841 1.00 92.88 73 HIS A O 1
ATOM 570 N N . SER A 1 74 ? 6.978 7.245 -30.463 1.00 94.88 74 SER A N 1
ATOM 571 C CA . SER A 1 74 ? 6.236 7.292 -29.206 1.00 94.88 74 SER A CA 1
ATOM 572 C C . SER A 1 74 ? 5.357 6.060 -28.999 1.00 94.88 74 SER A C 1
ATOM 574 O O . SER A 1 74 ? 5.021 5.349 -29.946 1.00 94.88 74 SER A O 1
ATOM 576 N N . TYR A 1 75 ? 4.969 5.811 -27.752 1.00 95.56 75 TYR A N 1
ATOM 577 C CA . TYR A 1 75 ? 4.101 4.705 -27.355 1.00 95.56 75 TYR A CA 1
ATOM 578 C C . TYR A 1 75 ? 3.261 5.117 -26.141 1.00 95.56 75 TYR A C 1
ATOM 580 O O . TYR A 1 75 ? 3.557 6.107 -25.469 1.00 95.56 75 TYR A O 1
ATOM 588 N N . SER A 1 76 ? 2.216 4.349 -25.833 1.00 93.56 76 SER A N 1
ATOM 589 C CA . SER A 1 76 ? 1.444 4.550 -24.607 1.00 93.56 76 SER A CA 1
ATOM 590 C C . SER A 1 76 ? 2.086 3.820 -23.424 1.00 93.56 76 SER A C 1
ATOM 592 O O . SER A 1 76 ? 1.885 2.612 -23.244 1.00 93.56 76 SER A O 1
ATOM 594 N N . LEU A 1 77 ? 2.800 4.567 -22.574 1.00 93.75 77 LEU A N 1
ATOM 595 C CA . LEU A 1 77 ? 3.398 4.045 -21.342 1.00 93.75 77 LEU A CA 1
ATOM 596 C C . LEU A 1 77 ? 2.328 3.437 -20.435 1.00 93.75 77 LEU A C 1
ATOM 598 O O . LEU A 1 77 ? 2.440 2.292 -20.000 1.00 93.75 77 LEU A O 1
ATOM 602 N N . ARG A 1 78 ? 1.235 4.173 -20.220 1.00 91.94 78 ARG A N 1
ATOM 603 C CA . ARG A 1 78 ? 0.111 3.709 -19.403 1.00 91.94 78 ARG A CA 1
ATOM 604 C C . ARG A 1 78 ? -0.457 2.384 -19.914 1.00 91.94 78 ARG A C 1
ATOM 606 O O . ARG A 1 78 ? -0.609 1.451 -19.132 1.00 91.94 78 ARG A O 1
ATOM 613 N N . THR A 1 79 ? -0.751 2.290 -21.212 1.00 93.12 79 THR A N 1
ATOM 614 C CA . THR A 1 79 ? -1.404 1.099 -21.773 1.00 93.12 79 THR A CA 1
ATOM 615 C C . THR A 1 79 ? -0.513 -0.133 -21.651 1.00 93.12 79 THR A C 1
ATOM 617 O O . THR A 1 79 ? -1.000 -1.194 -21.261 1.00 93.12 79 THR A O 1
ATOM 620 N N . LEU A 1 80 ? 0.790 -0.007 -21.934 1.00 95.50 80 LEU A N 1
ATOM 621 C CA . LEU A 1 80 ? 1.731 -1.116 -21.767 1.00 95.50 80 LEU A CA 1
ATOM 622 C C . LEU A 1 80 ? 1.851 -1.531 -20.294 1.00 95.50 80 LEU A C 1
ATOM 624 O O . LEU A 1 80 ? 1.795 -2.721 -19.975 1.00 95.50 80 LEU A O 1
ATOM 628 N N . GLY A 1 81 ? 1.985 -0.555 -19.397 1.00 94.19 81 GLY A N 1
ATOM 629 C CA . GLY A 1 81 ? 2.139 -0.801 -17.971 1.00 94.19 81 GLY A CA 1
ATOM 630 C C . GLY A 1 81 ? 0.922 -1.496 -17.351 1.00 94.19 81 GLY A C 1
ATOM 631 O O . GLY A 1 81 ? 1.074 -2.521 -16.688 1.00 94.19 81 GLY A O 1
ATOM 632 N N . GLU A 1 82 ? -0.287 -0.989 -17.609 1.00 92.94 82 GLU A N 1
ATOM 633 C CA . GLU A 1 82 ? -1.546 -1.533 -17.068 1.00 92.94 82 GLU A CA 1
ATOM 634 C C . GLU A 1 82 ? -1.902 -2.904 -17.666 1.00 92.94 82 GLU A C 1
ATOM 636 O O . GLU A 1 82 ? -2.466 -3.748 -16.972 1.00 92.94 82 GLU A O 1
ATOM 641 N N . ARG A 1 83 ? -1.561 -3.165 -18.937 1.00 94.56 83 ARG A N 1
ATOM 642 C CA . ARG A 1 83 ? -1.896 -4.441 -19.597 1.00 94.56 83 ARG A CA 1
ATOM 643 C C . ARG A 1 83 ? -0.863 -5.543 -19.403 1.00 94.56 83 ARG A C 1
ATOM 645 O O . ARG A 1 83 ? -1.230 -6.712 -19.490 1.00 94.56 83 ARG A O 1
ATOM 652 N N . VAL A 1 84 ? 0.407 -5.200 -19.179 1.00 96.75 84 VAL A N 1
ATOM 653 C CA . VAL A 1 84 ? 1.498 -6.187 -19.130 1.00 96.75 84 VAL A CA 1
ATOM 654 C C . VAL A 1 84 ? 2.213 -6.180 -17.784 1.00 96.75 84 VAL A C 1
ATOM 656 O O . VAL A 1 84 ? 2.214 -7.204 -17.101 1.00 96.75 84 VAL A O 1
ATOM 659 N N . ILE A 1 85 ? 2.788 -5.047 -17.371 1.00 96.19 85 ILE A N 1
ATOM 660 C CA . ILE A 1 85 ? 3.641 -4.967 -16.172 1.00 96.19 85 ILE A CA 1
ATOM 661 C C . ILE A 1 85 ? 2.847 -5.219 -14.884 1.00 96.19 85 ILE A C 1
ATOM 663 O O . ILE A 1 85 ? 3.254 -6.059 -14.083 1.00 96.19 85 ILE A O 1
ATOM 667 N N . VAL A 1 86 ? 1.712 -4.540 -14.690 1.00 94.00 86 VAL A N 1
ATOM 668 C CA . VAL A 1 86 ? 0.905 -4.641 -13.458 1.00 94.00 86 VAL A CA 1
ATOM 669 C C . VAL A 1 86 ? 0.305 -6.046 -13.266 1.00 94.00 86 VAL A C 1
ATOM 671 O O . VAL A 1 86 ? 0.478 -6.626 -12.192 1.00 94.00 86 VAL A O 1
ATOM 674 N N . PRO A 1 87 ? -0.326 -6.683 -14.275 1.00 94.44 87 PRO A N 1
ATOM 675 C CA . PRO A 1 87 ? -0.798 -8.060 -14.123 1.00 94.44 87 PRO A CA 1
ATOM 676 C C . PRO A 1 87 ? 0.352 -9.050 -13.896 1.00 94.44 87 PRO A C 1
ATOM 678 O O . PRO A 1 87 ? 0.224 -9.998 -13.117 1.00 94.44 87 PRO A O 1
ATOM 681 N N . ALA A 1 88 ? 1.495 -8.833 -14.554 1.00 96.00 88 ALA A N 1
ATOM 682 C CA . ALA A 1 88 ? 2.664 -9.682 -14.378 1.00 96.00 88 ALA A CA 1
ATOM 683 C C . ALA A 1 88 ? 3.298 -9.534 -12.991 1.00 96.00 88 ALA A C 1
ATOM 685 O O . ALA A 1 88 ? 3.754 -10.541 -12.462 1.00 96.00 88 ALA A O 1
ATOM 686 N N . SER A 1 89 ? 3.297 -8.350 -12.370 1.00 95.50 89 SER A N 1
ATOM 687 C CA . SER A 1 89 ? 3.835 -8.179 -11.014 1.00 95.50 89 SER A CA 1
ATOM 688 C C . SER A 1 89 ? 3.035 -8.971 -9.986 1.00 95.50 89 SER A C 1
ATOM 690 O O . SER A 1 89 ? 3.623 -9.622 -9.126 1.00 95.50 89 SER A O 1
ATOM 692 N N . GLY A 1 90 ? 1.705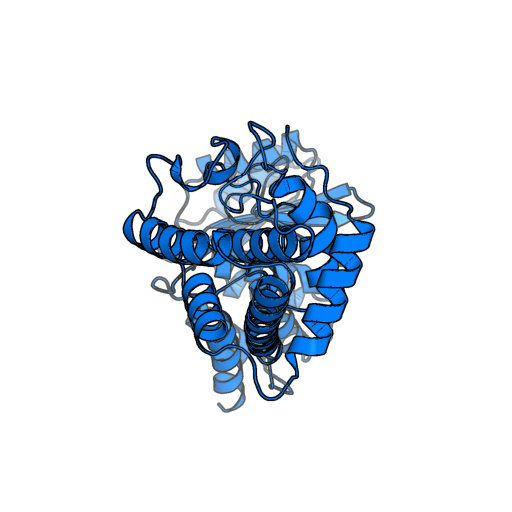 -9.000 -10.120 1.00 91.19 90 GLY A N 1
ATOM 693 C CA . GLY A 1 90 ? 0.842 -9.858 -9.306 1.00 91.19 90 GLY A CA 1
ATOM 694 C C . GLY A 1 90 ? 1.116 -11.348 -9.534 1.00 91.19 90 GLY A C 1
ATOM 695 O O . GLY A 1 90 ? 1.320 -12.092 -8.577 1.00 91.19 90 GLY A O 1
ATOM 696 N N . ARG A 1 91 ? 1.187 -11.778 -10.803 1.00 94.62 91 ARG A N 1
ATOM 697 C CA . ARG A 1 91 ? 1.396 -13.188 -11.183 1.00 94.62 91 ARG A CA 1
ATOM 698 C C . ARG A 1 91 ? 2.789 -13.722 -10.828 1.00 94.62 91 ARG A C 1
ATOM 700 O O . ARG A 1 91 ? 2.906 -14.844 -10.352 1.00 94.62 91 ARG A O 1
ATOM 707 N N . LEU A 1 92 ? 3.837 -12.951 -11.107 1.00 95.50 92 LEU A N 1
ATOM 708 C CA . LEU A 1 92 ? 5.244 -13.342 -10.940 1.00 95.50 92 LEU A CA 1
ATOM 709 C C . LEU A 1 92 ? 5.808 -12.933 -9.571 1.00 95.50 92 LEU A C 1
ATOM 711 O O . LEU A 1 92 ? 6.850 -13.429 -9.151 1.00 95.50 92 LEU A O 1
ATOM 715 N N . GLY A 1 93 ? 5.117 -12.049 -8.849 1.00 93.75 93 GLY A N 1
ATOM 716 C CA . GLY A 1 93 ? 5.408 -11.725 -7.458 1.00 93.75 93 GLY A CA 1
ATOM 717 C C . GLY A 1 93 ? 6.545 -10.729 -7.221 1.00 93.75 93 GLY A C 1
ATOM 718 O O . GLY A 1 93 ? 7.040 -10.672 -6.095 1.00 93.75 93 GLY A O 1
ATOM 719 N N . PHE A 1 94 ? 6.955 -9.949 -8.225 1.00 96.00 94 PHE A N 1
ATOM 720 C CA . PHE A 1 94 ? 7.924 -8.859 -8.052 1.00 96.00 94 PHE A CA 1
ATOM 721 C C . PHE A 1 94 ? 7.247 -7.552 -7.613 1.00 96.00 94 PHE A C 1
ATOM 723 O O . PHE A 1 94 ? 6.059 -7.335 -7.846 1.00 96.00 94 PHE A O 1
ATOM 730 N N . SER A 1 95 ? 8.004 -6.663 -6.968 1.00 94.75 95 SER A N 1
ATOM 731 C CA . SER A 1 95 ? 7.481 -5.400 -6.439 1.00 94.75 95 SER A CA 1
ATOM 732 C C . SER A 1 95 ? 7.494 -4.288 -7.487 1.00 94.75 95 SER A C 1
ATOM 734 O O . SER A 1 95 ? 8.510 -4.051 -8.131 1.00 94.75 95 SER A O 1
ATOM 736 N N . LEU A 1 96 ? 6.396 -3.536 -7.592 1.00 93.81 96 LEU A N 1
ATOM 737 C CA . LEU A 1 96 ? 6.348 -2.238 -8.282 1.00 93.81 96 LEU A CA 1
ATOM 738 C C . LEU A 1 96 ? 6.339 -1.061 -7.296 1.00 93.81 96 LEU A C 1
ATOM 740 O O . LEU A 1 96 ? 5.956 0.049 -7.665 1.00 93.81 96 LEU A O 1
ATOM 744 N N . LYS A 1 97 ? 6.635 -1.318 -6.011 1.00 89.56 97 LYS A N 1
ATOM 745 C CA . LYS A 1 97 ? 6.360 -0.443 -4.848 1.00 89.56 97 LYS A CA 1
ATOM 746 C C . LYS A 1 97 ? 4.901 -0.003 -4.676 1.00 89.56 97 LYS A C 1
ATOM 748 O O . LYS A 1 97 ? 4.571 0.562 -3.636 1.00 89.56 97 LYS A O 1
ATOM 753 N N . THR A 1 98 ? 4.052 -0.273 -5.661 1.00 85.94 98 THR A N 1
ATOM 754 C CA . THR A 1 98 ? 2.648 0.094 -5.717 1.00 85.94 98 THR A CA 1
ATOM 755 C C . THR A 1 98 ? 1.794 -1.163 -5.894 1.00 85.94 98 THR A C 1
ATOM 757 O O . THR A 1 98 ? 2.149 -2.050 -6.666 1.00 85.94 98 THR A O 1
ATOM 760 N N . THR A 1 99 ? 0.691 -1.271 -5.154 1.00 74.88 99 THR A N 1
ATOM 761 C CA . THR A 1 99 ? -0.247 -2.417 -5.162 1.00 74.88 99 THR A CA 1
ATOM 762 C C . THR A 1 99 ? -1.504 -2.193 -6.017 1.00 74.88 99 THR A C 1
ATOM 764 O O . THR A 1 99 ? -2.383 -3.047 -6.065 1.00 74.88 99 THR A O 1
ATOM 767 N N . GLY A 1 100 ? -1.623 -1.038 -6.674 1.00 71.81 100 GLY A N 1
ATOM 768 C CA . GLY A 1 100 ? -2.862 -0.563 -7.287 1.00 71.81 100 GLY A CA 1
ATOM 769 C C . GLY A 1 100 ? -2.903 -0.870 -8.780 1.00 71.81 100 GLY A C 1
ATOM 770 O O . GLY A 1 100 ? -1.846 -0.916 -9.408 1.00 71.81 100 GLY A O 1
ATOM 771 N N . PRO A 1 101 ? -4.101 -1.024 -9.373 1.00 71.06 101 PRO A N 1
ATOM 772 C CA . PRO A 1 101 ? -4.229 -1.407 -10.778 1.00 71.06 101 PRO A CA 1
ATOM 773 C C . PRO A 1 101 ? -3.731 -0.323 -11.745 1.00 71.06 101 PRO A C 1
ATOM 775 O O . PRO A 1 101 ? -3.273 -0.645 -12.835 1.00 71.06 101 PRO A O 1
ATOM 778 N N . ASN A 1 102 ? -3.778 0.950 -11.332 1.00 78.19 102 ASN A N 1
ATOM 779 C CA . ASN A 1 102 ? -3.475 2.101 -12.186 1.00 78.19 102 ASN A CA 1
ATOM 780 C C . ASN A 1 102 ? -2.349 2.965 -11.587 1.00 78.19 102 ASN A C 1
ATOM 782 O O . ASN A 1 102 ? -2.593 4.110 -11.192 1.00 78.19 102 ASN A O 1
ATOM 786 N N . PRO A 1 103 ? -1.105 2.458 -11.486 1.00 79.00 103 PRO A N 1
ATOM 787 C CA . PRO A 1 103 ? -0.008 3.194 -10.856 1.00 79.00 103 PRO A CA 1
ATOM 788 C C . PRO A 1 103 ? 0.419 4.442 -11.650 1.00 79.00 103 PRO A C 1
ATOM 790 O O . PRO A 1 103 ? 1.146 5.283 -11.133 1.00 79.00 103 PRO A O 1
ATOM 793 N N . PHE A 1 104 ? -0.049 4.586 -12.892 1.00 78.44 104 PHE A N 1
ATOM 794 C CA . PHE A 1 104 ? 0.239 5.721 -13.773 1.00 78.44 104 PHE A CA 1
ATOM 795 C C . PHE A 1 104 ? -0.804 6.841 -13.686 1.00 78.44 104 PHE A C 1
ATOM 797 O O . PHE A 1 104 ? -0.641 7.870 -14.335 1.00 78.44 104 PHE A O 1
ATOM 804 N N . ASN A 1 105 ? -1.867 6.673 -12.889 1.00 69.38 105 ASN A N 1
ATOM 805 C CA . ASN A 1 105 ? -2.933 7.672 -12.759 1.00 69.38 105 ASN A CA 1
ATOM 806 C C . ASN A 1 105 ? -2.589 8.818 -11.789 1.00 69.38 105 ASN A C 1
ATOM 808 O O . ASN A 1 105 ? -3.458 9.585 -11.378 1.00 69.38 105 ASN A O 1
ATOM 812 N N . ASN A 1 106 ? -1.317 8.947 -11.410 1.00 66.00 106 ASN A N 1
ATOM 813 C CA . ASN A 1 106 ? -0.851 10.097 -10.655 1.00 66.00 106 ASN A CA 1
ATOM 814 C C . ASN A 1 106 ? -0.828 11.319 -11.576 1.00 66.00 106 ASN A C 1
ATOM 816 O O . ASN A 1 106 ? -0.308 11.262 -12.691 1.00 66.00 106 ASN A O 1
ATOM 820 N N . GLY A 1 107 ? -1.379 12.436 -11.094 1.00 61.59 107 GLY A N 1
ATOM 821 C CA . GLY A 1 107 ? -1.627 13.629 -11.906 1.00 61.59 107 GLY A CA 1
ATOM 822 C C . GLY A 1 107 ? -0.396 14.237 -12.587 1.00 61.59 107 GLY A C 1
ATOM 823 O O . GLY A 1 107 ? -0.571 15.033 -13.500 1.00 61.59 107 GLY A O 1
ATOM 824 N N . GLU A 1 108 ? 0.823 13.874 -12.180 1.00 70.31 108 GLU A N 1
ATOM 825 C CA . GLU A 1 108 ? 2.063 14.314 -12.828 1.00 70.31 108 GLU A CA 1
ATOM 826 C C . GLU A 1 108 ? 2.245 13.654 -14.208 1.00 70.31 108 GLU A C 1
ATOM 828 O O . GLU A 1 108 ? 2.373 14.361 -15.197 1.00 70.31 108 GLU A O 1
ATOM 833 N N . PHE A 1 109 ? 2.146 12.327 -14.341 1.00 76.19 109 PHE A N 1
ATOM 834 C CA . PHE A 1 109 ? 2.352 11.655 -15.638 1.00 76.19 109 PHE A CA 1
ATOM 835 C C . PHE A 1 109 ? 1.160 11.802 -16.590 1.00 76.19 109 PHE A C 1
ATOM 837 O O . PHE A 1 109 ? 1.315 11.717 -17.800 1.00 76.19 109 PHE A O 1
ATOM 844 N N . HIS A 1 110 ? -0.046 12.050 -16.075 1.00 75.19 110 HIS A N 1
ATOM 845 C CA . HIS A 1 110 ? -1.226 12.199 -16.930 1.00 75.19 110 HIS A CA 1
ATOM 846 C C . HIS A 1 110 ? -1.197 13.481 -17.787 1.00 75.19 110 HIS A C 1
ATOM 848 O O . HIS A 1 110 ? -1.742 13.511 -18.893 1.00 75.19 110 HIS A O 1
ATOM 854 N N . LYS A 1 111 ? -0.563 14.546 -17.284 1.00 80.44 111 LYS A N 1
ATOM 855 C CA . LYS A 1 111 ? -0.598 15.882 -17.897 1.00 80.44 111 LYS A CA 1
ATOM 856 C C . LYS A 1 111 ? 0.360 16.045 -19.072 1.00 80.44 111 LYS A C 1
ATOM 858 O O . LYS A 1 111 ? 0.081 16.855 -19.946 1.00 80.44 111 LYS A O 1
ATOM 863 N N . HIS A 1 112 ? 1.434 15.265 -19.116 1.00 87.06 112 HIS A N 1
ATOM 864 C CA . HIS A 1 112 ? 2.519 15.445 -20.079 1.00 87.06 112 HIS A CA 1
ATOM 865 C C . HIS A 1 112 ? 2.569 14.303 -21.092 1.00 87.06 112 HIS A C 1
ATOM 867 O O . HIS A 1 112 ? 2.130 13.185 -20.818 1.00 87.06 112 HIS A O 1
ATOM 873 N N . ASP A 1 113 ? 3.103 14.599 -22.272 1.00 90.38 113 ASP A N 1
ATOM 874 C CA . ASP A 1 113 ? 3.268 13.611 -23.340 1.00 90.38 113 ASP A CA 1
ATOM 875 C C . ASP A 1 113 ? 4.647 12.946 -23.290 1.00 90.38 113 ASP A C 1
ATOM 877 O O . ASP A 1 113 ? 4.817 11.849 -23.826 1.00 90.38 113 ASP A O 1
ATOM 881 N N . ARG A 1 114 ? 5.608 13.570 -22.596 1.00 92.69 114 ARG A N 1
ATOM 882 C CA . ARG A 1 114 ? 6.976 13.088 -22.398 1.00 92.69 114 ARG A CA 1
ATOM 883 C C . ARG A 1 114 ? 7.486 13.372 -20.987 1.00 92.69 114 ARG A C 1
ATOM 885 O O . ARG A 1 114 ? 7.035 14.315 -20.339 1.00 92.69 114 ARG A O 1
ATOM 892 N N . LEU A 1 115 ? 8.437 12.558 -20.533 1.00 91.19 115 LEU A N 1
ATOM 893 C CA . LEU A 1 115 ? 9.059 12.664 -19.210 1.00 91.19 115 LEU A CA 1
ATOM 894 C C . LEU A 1 115 ? 9.921 13.925 -19.066 1.00 91.19 115 LEU A C 1
ATOM 896 O O . LEU A 1 115 ? 9.857 14.592 -18.041 1.00 91.19 115 LEU A O 1
ATOM 900 N N . ASP A 1 116 ? 10.674 14.277 -20.105 1.00 91.44 116 ASP A N 1
ATOM 901 C CA . ASP A 1 116 ? 11.570 15.444 -20.162 1.00 91.44 116 ASP A CA 1
ATOM 902 C C . ASP A 1 116 ? 10.833 16.796 -20.254 1.00 91.44 116 ASP A C 1
ATOM 904 O O . ASP A 1 116 ? 11.448 17.853 -20.143 1.00 91.44 116 ASP A O 1
ATOM 908 N N . GLN A 1 117 ? 9.510 16.771 -20.421 1.00 90.38 117 GLN A N 1
ATOM 909 C CA . GLN A 1 117 ? 8.639 17.951 -20.483 1.00 90.38 117 GLN A CA 1
ATOM 910 C C . GLN A 1 117 ? 7.826 18.165 -19.201 1.00 90.38 117 GLN A C 1
ATOM 912 O O . GLN A 1 117 ? 6.937 19.020 -19.159 1.00 90.38 117 GLN A O 1
ATOM 917 N N . MET A 1 118 ? 8.059 17.355 -18.168 1.00 86.56 118 MET A N 1
ATOM 918 C CA . MET A 1 118 ? 7.328 17.469 -16.913 1.00 86.56 118 MET A CA 1
ATOM 919 C C . MET A 1 118 ? 7.780 18.716 -16.145 1.00 86.56 118 MET A C 1
ATOM 921 O O . MET A 1 118 ? 8.907 18.808 -15.664 1.00 86.56 118 MET A O 1
ATOM 925 N N . GLU A 1 119 ? 6.873 19.678 -15.991 1.00 77.00 119 GLU A N 1
ATOM 926 C CA . GLU A 1 119 ? 7.123 20.912 -15.246 1.00 77.00 119 GLU A CA 1
ATOM 927 C C . GLU A 1 119 ? 6.580 20.817 -13.812 1.00 77.00 119 GLU A C 1
ATOM 929 O O . GLU A 1 119 ? 5.572 20.162 -13.549 1.00 77.00 119 GLU A O 1
ATOM 934 N N . ARG A 1 120 ? 7.215 21.533 -12.871 1.00 76.38 120 ARG A N 1
ATOM 935 C CA . ARG A 1 120 ? 6.775 21.648 -11.460 1.00 76.38 120 ARG A CA 1
ATOM 936 C C . ARG A 1 120 ? 6.668 20.308 -10.719 1.00 76.38 120 ARG A C 1
ATOM 938 O O . ARG A 1 120 ? 5.776 20.111 -9.894 1.00 76.38 120 ARG A O 1
ATOM 945 N N . VAL A 1 121 ? 7.605 19.403 -10.985 1.00 81.75 121 VAL A N 1
ATOM 946 C CA . VAL A 1 121 ? 7.714 18.120 -10.281 1.00 81.75 121 VAL A CA 1
ATOM 947 C C . VAL A 1 121 ? 8.058 18.363 -8.810 1.00 81.75 121 VAL A C 1
ATOM 949 O O . VAL A 1 121 ? 8.917 19.188 -8.496 1.00 81.75 121 VAL A O 1
ATOM 952 N N . ARG A 1 122 ? 7.414 17.634 -7.890 1.00 80.38 122 ARG A N 1
ATOM 953 C CA . ARG A 1 122 ? 7.571 17.848 -6.437 1.00 80.38 122 ARG A CA 1
ATOM 954 C C . ARG A 1 122 ? 9.018 17.735 -5.937 1.00 80.38 122 ARG A C 1
ATOM 956 O O . ARG A 1 122 ? 9.372 18.390 -4.961 1.00 80.38 122 ARG A O 1
ATOM 963 N N . ASN A 1 123 ? 9.833 16.893 -6.572 1.00 87.62 123 ASN A N 1
ATOM 964 C CA . ASN A 1 123 ? 11.253 16.731 -6.260 1.00 87.62 123 ASN A CA 1
ATOM 965 C C . ASN A 1 123 ? 12.090 16.819 -7.552 1.00 87.62 123 ASN A C 1
ATOM 967 O O . ASN A 1 123 ? 12.321 15.790 -8.193 1.00 87.62 123 ASN A O 1
ATOM 971 N N . PRO A 1 124 ? 12.520 18.032 -7.952 1.00 89.00 124 PRO A N 1
ATOM 972 C CA . PRO A 1 124 ? 13.242 18.248 -9.206 1.00 89.00 124 PRO A CA 1
ATOM 973 C C . PRO A 1 124 ? 14.573 17.496 -9.287 1.00 89.00 124 PRO A C 1
ATOM 975 O O . PRO A 1 124 ? 14.902 16.966 -10.342 1.00 89.00 124 PRO A O 1
ATOM 978 N N . THR A 1 125 ? 15.314 17.394 -8.179 1.00 92.75 125 THR A N 1
ATOM 979 C CA . THR A 1 125 ? 16.610 16.699 -8.143 1.00 92.75 125 THR A CA 1
ATOM 980 C C . THR A 1 125 ? 16.449 15.212 -8.448 1.00 92.75 125 THR A C 1
ATOM 982 O O . THR A 1 125 ? 17.079 14.700 -9.366 1.00 92.75 125 THR A O 1
ATOM 985 N N . GLN A 1 126 ? 15.533 14.534 -7.749 1.00 93.06 126 GLN A N 1
ATOM 986 C CA . GLN A 1 126 ? 15.236 13.120 -8.006 1.00 93.06 126 GLN A CA 1
ATOM 987 C C . GLN A 1 126 ? 14.647 12.885 -9.402 1.00 93.06 126 GLN A C 1
ATOM 989 O O . GLN A 1 126 ? 14.872 11.836 -10.001 1.00 93.06 126 GLN A O 1
ATOM 994 N N . HIS A 1 127 ? 13.885 13.848 -9.926 1.00 92.88 127 HIS A N 1
ATOM 995 C CA . HIS A 1 127 ? 13.384 13.776 -11.293 1.00 92.88 127 HIS A CA 1
ATOM 996 C C . HIS A 1 127 ? 14.525 13.861 -12.317 1.00 92.88 127 HIS A C 1
ATOM 998 O O . HIS A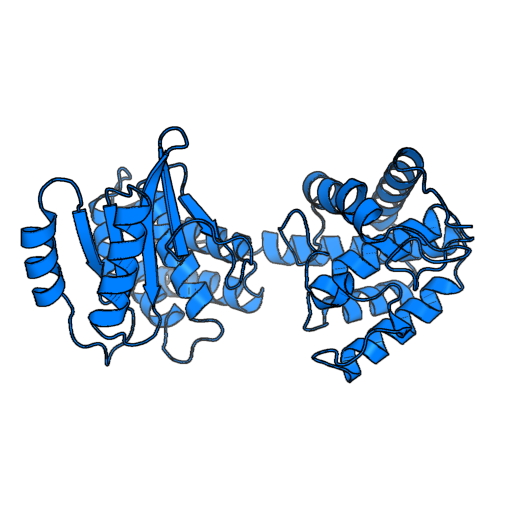 1 127 ? 14.571 13.045 -13.229 1.00 92.88 127 HIS A O 1
ATOM 1004 N N . ALA A 1 128 ? 15.479 14.777 -12.140 1.00 94.00 128 ALA A N 1
ATOM 1005 C CA . ALA A 1 128 ? 16.651 14.889 -13.008 1.00 94.00 128 ALA A CA 1
ATOM 1006 C C . ALA A 1 128 ? 17.537 13.631 -12.954 1.00 94.00 128 ALA A C 1
ATOM 1008 O O . ALA A 1 128 ? 17.967 13.136 -13.994 1.00 94.00 128 ALA A O 1
ATOM 1009 N N . GLU A 1 129 ? 17.752 13.066 -11.761 1.00 94.88 129 GLU A N 1
ATOM 1010 C CA . GLU A 1 129 ? 18.437 11.775 -11.594 1.00 94.88 129 GLU A CA 1
ATOM 1011 C C . GLU A 1 129 ? 17.719 10.656 -12.357 1.00 94.88 129 GLU A C 1
ATOM 1013 O O . GLU A 1 129 ? 18.355 9.857 -13.045 1.00 94.88 129 GLU A O 1
ATOM 1018 N N . PHE A 1 130 ? 16.386 10.613 -12.273 1.00 96.38 130 PHE A N 1
ATOM 1019 C CA . PHE A 1 130 ? 15.584 9.657 -13.023 1.00 96.38 130 PHE A CA 1
ATOM 1020 C C . PHE A 1 130 ? 15.726 9.856 -14.536 1.00 96.38 130 PHE A C 1
ATOM 1022 O O . PHE A 1 130 ? 15.969 8.885 -15.249 1.00 96.38 130 PHE A O 1
ATOM 1029 N N . LEU A 1 131 ? 15.629 11.094 -15.030 1.00 96.50 131 LEU A N 1
ATOM 1030 C CA . LEU A 1 131 ? 15.778 11.402 -16.454 1.00 96.50 131 LEU A CA 1
ATOM 1031 C C . LEU A 1 131 ? 17.143 10.975 -16.993 1.00 96.50 131 LEU A C 1
ATOM 1033 O O . LEU A 1 131 ? 17.183 10.346 -18.044 1.00 96.50 131 LEU A O 1
ATOM 1037 N N . ALA A 1 132 ? 18.233 11.194 -16.255 1.00 97.06 132 ALA A N 1
ATOM 1038 C CA . ALA A 1 132 ? 19.562 10.736 -16.663 1.00 97.06 132 ALA A CA 1
ATOM 1039 C C . ALA A 1 132 ? 19.621 9.205 -16.855 1.00 97.06 132 ALA A C 1
ATOM 1041 O O . ALA A 1 132 ? 20.239 8.707 -17.797 1.00 97.06 132 ALA A O 1
ATOM 1042 N N . ILE A 1 133 ? 18.931 8.435 -16.005 1.00 98.00 133 ILE A N 1
ATOM 1043 C CA . ILE A 1 133 ? 18.807 6.976 -16.162 1.00 98.00 133 ILE A CA 1
ATOM 1044 C C . ILE A 1 133 ? 17.965 6.630 -17.401 1.00 98.00 133 ILE A C 1
ATOM 1046 O O . ILE A 1 133 ? 18.297 5.701 -18.140 1.00 98.00 133 ILE A O 1
ATOM 1050 N N . VAL A 1 134 ? 16.880 7.365 -17.651 1.00 97.75 134 VAL A N 1
ATOM 1051 C CA . VAL A 1 134 ? 16.015 7.143 -18.821 1.00 97.75 134 VAL A CA 1
ATOM 1052 C C . VAL A 1 134 ? 16.725 7.503 -20.129 1.00 97.75 134 VAL A C 1
ATOM 1054 O O . VAL A 1 134 ? 16.577 6.779 -21.111 1.00 97.75 134 VAL A O 1
ATOM 1057 N N . GLU A 1 135 ? 17.553 8.548 -20.151 1.00 97.75 135 GLU A N 1
ATOM 1058 C CA . GLU A 1 135 ? 18.398 8.897 -21.300 1.00 97.75 135 GLU A CA 1
ATOM 1059 C C . GLU A 1 135 ? 19.323 7.735 -21.667 1.00 97.75 135 GLU A C 1
ATOM 1061 O O . GLU A 1 135 ? 19.381 7.331 -22.829 1.00 97.75 135 GLU A O 1
ATOM 1066 N N . ARG A 1 136 ? 19.966 7.123 -20.664 1.00 97.94 136 ARG A N 1
ATOM 1067 C CA . ARG A 1 136 ? 20.780 5.910 -20.841 1.00 97.94 136 ARG A CA 1
ATOM 1068 C C . ARG A 1 136 ? 19.951 4.729 -21.344 1.00 97.94 136 ARG A C 1
ATOM 1070 O O . ARG A 1 136 ? 20.417 3.973 -22.189 1.00 97.94 136 ARG A O 1
ATOM 1077 N N . ALA A 1 137 ? 18.718 4.566 -20.862 1.00 97.56 137 ALA A N 1
ATOM 1078 C CA . ALA A 1 137 ? 17.823 3.510 -21.338 1.00 97.56 137 ALA A CA 1
ATOM 1079 C C . ALA A 1 137 ? 17.418 3.714 -22.808 1.00 97.56 137 ALA A C 1
ATOM 1081 O O . ALA A 1 137 ? 17.213 2.742 -23.535 1.00 97.56 137 ALA A O 1
ATOM 1082 N N . ASN A 1 138 ? 17.332 4.966 -23.271 1.00 97.06 138 ASN A N 1
ATOM 1083 C CA . ASN A 1 138 ? 16.912 5.279 -24.636 1.00 97.06 138 ASN A CA 1
ATOM 1084 C C . ASN A 1 138 ? 17.937 4.865 -25.695 1.00 97.06 138 ASN A C 1
ATOM 1086 O O . ASN A 1 138 ? 17.566 4.627 -26.847 1.00 97.06 138 ASN A O 1
ATOM 1090 N N . THR A 1 139 ? 19.211 4.755 -25.311 1.00 97.06 139 THR A N 1
ATOM 1091 C CA . THR A 1 139 ? 20.297 4.370 -26.221 1.00 97.06 139 THR A CA 1
ATOM 1092 C C . THR A 1 139 ? 20.463 2.861 -26.376 1.00 97.06 139 THR A C 1
ATOM 1094 O O . THR A 1 139 ? 21.241 2.444 -27.226 1.00 97.06 139 THR A O 1
ATOM 1097 N N . LEU A 1 140 ? 19.775 2.052 -25.564 1.00 98.06 140 LEU A N 1
ATOM 1098 C CA . LEU A 1 140 ? 19.911 0.594 -25.586 1.00 98.06 140 LEU A CA 1
ATOM 1099 C C . LEU A 1 140 ? 19.294 -0.022 -26.842 1.00 98.06 140 LEU A C 1
ATOM 1101 O O . LEU A 1 140 ? 18.266 0.451 -27.332 1.00 98.06 140 LEU A O 1
ATOM 1105 N N . ASP A 1 141 ? 19.851 -1.134 -27.310 1.00 97.31 141 ASP A N 1
ATOM 1106 C CA . ASP A 1 141 ? 19.135 -2.024 -28.224 1.00 97.31 141 ASP A CA 1
ATOM 1107 C C . ASP A 1 141 ? 18.150 -2.964 -27.489 1.00 97.31 141 ASP A C 1
ATOM 1109 O O . ASP A 1 141 ? 17.978 -2.906 -26.269 1.00 97.31 141 ASP A O 1
ATOM 1113 N N . GLU A 1 142 ? 17.458 -3.831 -28.236 1.00 97.00 142 GLU A N 1
ATOM 1114 C CA . GLU A 1 142 ? 16.486 -4.784 -27.674 1.00 97.00 142 GLU A CA 1
ATOM 1115 C C . GLU A 1 142 ? 17.118 -5.771 -26.676 1.00 97.00 142 GLU A C 1
ATOM 1117 O O . GLU A 1 142 ? 16.517 -6.081 -25.644 1.00 97.00 142 GLU A O 1
ATOM 1122 N N . ALA A 1 143 ? 18.326 -6.265 -26.961 1.00 97.31 143 ALA A N 1
ATOM 1123 C CA . ALA A 1 143 ? 19.000 -7.260 -26.133 1.00 97.31 143 ALA A CA 1
ATOM 1124 C C . ALA A 1 143 ? 19.554 -6.624 -24.852 1.00 97.31 143 ALA A C 1
ATOM 1126 O O . ALA A 1 143 ? 19.375 -7.161 -23.755 1.00 97.31 143 ALA A O 1
ATOM 1127 N N . GLU A 1 144 ? 20.177 -5.454 -24.972 1.00 98.19 144 GLU A N 1
ATOM 1128 C CA . GLU A 1 144 ? 20.663 -4.669 -23.842 1.00 98.19 144 GLU A CA 1
ATOM 1129 C C . GLU A 1 144 ? 19.510 -4.233 -22.932 1.00 98.19 144 GLU A C 1
ATOM 1131 O O . GLU A 1 144 ? 19.594 -4.407 -21.713 1.00 98.19 144 GLU A O 1
ATOM 1136 N N . ALA A 1 145 ? 18.400 -3.755 -23.506 1.00 98.44 145 ALA A N 1
ATOM 1137 C CA . ALA A 1 145 ? 17.197 -3.406 -22.754 1.00 98.44 145 ALA A CA 1
ATOM 1138 C C . ALA A 1 145 ? 16.579 -4.624 -22.055 1.00 98.44 145 ALA A C 1
ATOM 1140 O O . ALA A 1 145 ? 16.137 -4.514 -20.910 1.00 98.44 145 ALA A O 1
ATOM 1141 N N . SER A 1 146 ? 16.601 -5.805 -22.683 1.00 98.25 146 SER A N 1
ATOM 1142 C CA . SER A 1 146 ? 16.155 -7.041 -22.033 1.00 98.25 146 SER A CA 1
ATOM 1143 C C . SER A 1 146 ? 17.031 -7.394 -20.828 1.00 98.25 146 SER A C 1
ATOM 1145 O O . SER A 1 146 ? 16.503 -7.773 -19.785 1.00 98.25 146 SER A O 1
ATOM 1147 N N . ARG A 1 147 ? 18.359 -7.235 -20.919 1.00 98.19 147 ARG A N 1
ATOM 1148 C CA . ARG A 1 147 ? 19.267 -7.473 -19.779 1.00 98.19 147 ARG A CA 1
ATOM 1149 C C . ARG A 1 147 ? 19.093 -6.431 -18.673 1.00 98.19 147 ARG A C 1
ATOM 1151 O O . ARG A 1 147 ? 19.144 -6.781 -17.492 1.00 98.19 147 ARG A O 1
ATOM 1158 N N . ALA A 1 148 ? 18.860 -5.172 -19.038 1.00 98.62 148 ALA A N 1
ATOM 1159 C CA . ALA A 1 148 ? 18.507 -4.110 -18.100 1.00 98.62 148 ALA A CA 1
ATOM 1160 C C . ALA A 1 148 ? 17.189 -4.419 -17.370 1.00 98.62 148 ALA A C 1
ATOM 1162 O O . ALA A 1 148 ? 17.106 -4.274 -16.149 1.00 98.62 148 ALA A O 1
ATOM 1163 N N . LEU A 1 149 ? 16.183 -4.928 -18.089 1.00 98.75 149 LEU A N 1
ATOM 1164 C CA . LEU A 1 149 ? 14.922 -5.384 -17.510 1.00 98.75 149 LEU A CA 1
ATOM 1165 C C . LEU A 1 149 ? 15.134 -6.560 -16.542 1.00 98.75 149 LEU A C 1
ATOM 1167 O O . LEU A 1 149 ? 14.576 -6.539 -15.447 1.00 98.75 149 LEU A O 1
ATOM 1171 N N . SER A 1 150 ? 15.979 -7.543 -16.872 1.00 98.75 150 SER A N 1
ATOM 1172 C CA . SER A 1 150 ? 16.335 -8.633 -15.945 1.00 98.75 150 SER A CA 1
ATOM 1173 C C . SER A 1 150 ? 16.992 -8.109 -14.661 1.00 98.75 150 SER A C 1
ATOM 1175 O O . SER A 1 150 ? 16.645 -8.544 -13.561 1.00 98.75 150 SER A O 1
ATOM 1177 N N . ALA A 1 151 ? 17.897 -7.128 -14.777 1.00 98.62 151 ALA A N 1
ATOM 1178 C CA . ALA A 1 151 ? 18.518 -6.462 -13.630 1.00 98.62 151 ALA A CA 1
ATOM 1179 C C . ALA A 1 151 ? 17.490 -5.731 -12.750 1.00 98.62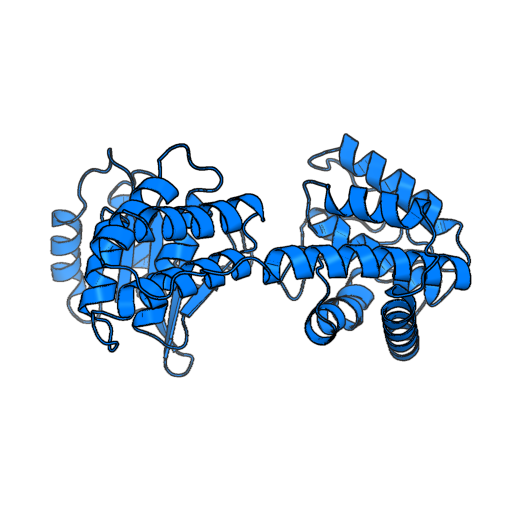 151 ALA A C 1
ATOM 1181 O O . ALA A 1 151 ? 17.520 -5.865 -11.523 1.00 98.62 151 ALA A O 1
ATOM 1182 N N . PHE A 1 152 ? 16.533 -5.033 -13.365 1.00 98.69 152 PHE A N 1
ATOM 1183 C CA . PHE A 1 152 ? 15.401 -4.439 -12.658 1.00 98.69 152 PHE A CA 1
ATOM 1184 C C . PHE A 1 152 ? 14.561 -5.492 -11.932 1.00 98.69 152 PHE A C 1
ATOM 1186 O O . PHE A 1 152 ? 14.281 -5.347 -10.742 1.00 98.69 152 PHE A O 1
ATOM 1193 N N . LEU A 1 153 ? 14.196 -6.582 -12.612 1.00 98.62 153 LEU A N 1
ATOM 1194 C CA . LEU A 1 153 ? 13.359 -7.643 -12.050 1.00 98.62 153 LEU A CA 1
ATOM 1195 C C . LEU A 1 153 ? 14.049 -8.388 -10.904 1.00 98.62 153 LEU A C 1
ATOM 1197 O O . LEU A 1 153 ? 13.365 -8.834 -9.978 1.00 98.62 153 LEU A O 1
ATOM 1201 N N . LYS A 1 154 ? 15.384 -8.482 -10.912 1.00 98.38 154 LYS A N 1
ATOM 1202 C CA . LYS A 1 154 ? 16.161 -8.975 -9.767 1.00 98.38 154 LYS A CA 1
ATOM 1203 C C . LYS A 1 154 ? 15.955 -8.084 -8.544 1.00 98.38 154 LYS A C 1
ATOM 1205 O O . LYS A 1 154 ? 15.554 -8.585 -7.497 1.00 98.38 154 LYS A O 1
ATOM 1210 N N . VAL A 1 155 ? 16.163 -6.772 -8.684 1.00 98.12 155 VAL A N 1
ATOM 1211 C CA . VAL A 1 155 ? 15.966 -5.805 -7.587 1.00 98.12 155 VAL A CA 1
ATOM 1212 C C . VAL A 1 155 ? 14.509 -5.801 -7.122 1.00 98.12 155 VAL A C 1
ATOM 1214 O O . VAL A 1 155 ? 14.245 -5.892 -5.927 1.00 98.12 155 VAL A O 1
ATOM 1217 N N . ALA A 1 156 ? 13.554 -5.795 -8.050 1.00 97.50 156 ALA A N 1
ATOM 1218 C CA . ALA A 1 156 ? 12.129 -5.839 -7.744 1.00 97.50 156 ALA A CA 1
ATOM 1219 C C . ALA A 1 156 ? 11.709 -7.121 -7.002 1.00 97.50 156 ALA A C 1
ATOM 1221 O O . ALA A 1 156 ? 10.830 -7.077 -6.136 1.00 97.50 156 ALA A O 1
ATOM 1222 N N . SER A 1 157 ? 12.332 -8.259 -7.323 1.00 97.12 157 SER A N 1
ATOM 1223 C CA . SER A 1 157 ? 12.121 -9.526 -6.613 1.00 97.12 157 SER A CA 1
ATOM 1224 C C . SER A 1 157 ? 12.716 -9.483 -5.207 1.00 97.12 157 SER A C 1
ATOM 1226 O O . SER A 1 157 ? 12.064 -9.918 -4.260 1.00 97.12 157 SER A O 1
ATOM 1228 N N . ASP A 1 158 ? 13.915 -8.918 -5.050 1.00 95.88 158 ASP A N 1
ATOM 1229 C CA . ASP A 1 158 ? 14.558 -8.760 -3.743 1.00 95.88 158 ASP A CA 1
ATOM 1230 C C . ASP A 1 158 ? 13.728 -7.850 -2.825 1.00 95.88 158 ASP A C 1
ATOM 1232 O O . ASP A 1 158 ? 13.511 -8.176 -1.660 1.00 95.88 158 ASP A O 1
ATOM 1236 N N . GLU A 1 159 ? 13.197 -6.742 -3.347 1.00 94.81 159 GLU A N 1
ATOM 1237 C CA . GLU A 1 159 ? 12.311 -5.838 -2.603 1.00 94.81 159 GLU A CA 1
ATOM 1238 C C . GLU A 1 159 ? 10.996 -6.515 -2.193 1.00 94.81 159 GLU A C 1
ATOM 1240 O O . GLU A 1 159 ? 10.542 -6.371 -1.054 1.00 94.81 159 GLU A O 1
ATOM 1245 N N . ALA A 1 160 ? 10.401 -7.314 -3.084 1.00 93.25 160 ALA A N 1
ATOM 1246 C CA . ALA A 1 160 ? 9.231 -8.116 -2.736 1.00 93.25 160 ALA A CA 1
ATOM 1247 C C . ALA A 1 160 ? 9.553 -9.148 -1.645 1.00 93.25 160 ALA A C 1
ATOM 1249 O O . ALA A 1 160 ? 8.770 -9.320 -0.708 1.00 93.25 160 ALA A O 1
ATOM 1250 N N . LEU A 1 161 ? 10.709 -9.811 -1.734 1.00 93.56 161 LEU A N 1
ATOM 1251 C CA . LEU A 1 161 ? 11.150 -10.794 -0.750 1.00 93.56 161 LEU A CA 1
ATOM 1252 C C . LEU A 1 161 ? 11.385 -10.152 0.620 1.00 93.56 161 LEU A C 1
ATOM 1254 O O . LEU A 1 161 ? 10.937 -10.711 1.620 1.00 93.56 161 LEU A O 1
ATOM 1258 N N . LYS A 1 162 ? 11.998 -8.961 0.678 1.00 92.56 162 LYS A N 1
ATOM 1259 C CA . LYS A 1 162 ? 12.178 -8.200 1.927 1.00 92.56 162 LYS A CA 1
ATOM 1260 C C . LYS A 1 162 ? 10.844 -8.001 2.642 1.00 92.56 162 LYS A C 1
ATOM 1262 O O . LYS A 1 162 ? 10.713 -8.397 3.796 1.00 92.56 162 LYS A O 1
ATOM 1267 N N . ILE A 1 163 ? 9.830 -7.486 1.942 1.00 90.88 163 ILE A N 1
ATOM 1268 C CA . ILE A 1 163 ? 8.487 -7.267 2.507 1.00 90.88 163 ILE A CA 1
ATOM 1269 C C . ILE A 1 163 ? 7.825 -8.588 2.928 1.00 90.88 163 ILE A C 1
ATOM 1271 O O . ILE A 1 163 ? 7.244 -8.669 4.012 1.00 90.88 163 ILE A O 1
ATOM 1275 N N . ARG A 1 164 ? 7.912 -9.636 2.097 1.00 89.56 164 ARG A N 1
ATOM 1276 C CA . ARG A 1 164 ? 7.322 -10.953 2.401 1.00 89.56 164 ARG A CA 1
ATOM 1277 C C . ARG A 1 164 ? 7.979 -11.624 3.605 1.00 89.56 164 ARG A C 1
ATOM 1279 O O . ARG A 1 164 ? 7.288 -12.298 4.357 1.00 89.56 164 ARG A O 1
ATOM 1286 N N . SER A 1 165 ? 9.282 -11.418 3.797 1.00 92.56 165 SER A N 1
ATOM 1287 C CA . SER A 1 165 ? 10.050 -12.027 4.890 1.00 92.56 165 SER A CA 1
ATOM 1288 C C . SER A 1 165 ? 9.701 -11.471 6.277 1.00 92.56 165 SER A C 1
ATOM 1290 O O . SER A 1 165 ? 9.985 -12.117 7.289 1.00 92.56 165 SER A O 1
ATOM 1292 N N . ILE A 1 166 ? 9.061 -10.297 6.333 1.00 93.56 166 ILE A N 1
ATOM 1293 C CA . ILE A 1 166 ? 8.553 -9.711 7.573 1.00 93.56 166 ILE A CA 1
ATOM 1294 C C . ILE A 1 166 ? 7.255 -10.417 7.950 1.00 93.56 166 ILE A C 1
ATOM 1296 O O . ILE A 1 166 ? 6.256 -10.351 7.226 1.00 93.56 166 ILE A O 1
ATOM 1300 N N . ALA A 1 167 ? 7.272 -11.069 9.105 1.00 93.50 167 ALA A N 1
ATOM 1301 C CA . ALA A 1 167 ? 6.160 -11.830 9.647 1.00 93.50 167 ALA A CA 1
ATOM 1302 C C . ALA A 1 167 ? 6.141 -11.708 11.171 1.00 93.50 167 ALA A C 1
ATOM 1304 O O . ALA A 1 167 ? 7.194 -11.597 11.801 1.00 93.50 167 ALA A O 1
ATOM 1305 N N . ILE A 1 168 ? 4.949 -11.800 11.760 1.00 93.00 168 ILE A N 1
ATOM 1306 C CA . ILE A 1 168 ? 4.811 -11.998 13.202 1.00 93.00 168 ILE A CA 1
ATOM 1307 C C . ILE A 1 168 ? 5.278 -13.421 13.515 1.00 93.00 168 ILE A C 1
ATOM 1309 O O . ILE A 1 168 ? 4.627 -14.385 13.128 1.00 93.00 168 ILE A O 1
ATOM 1313 N N . ARG A 1 169 ? 6.434 -13.549 14.175 1.00 88.50 169 ARG A N 1
ATOM 1314 C CA . ARG A 1 169 ? 7.031 -14.847 14.546 1.00 88.50 169 ARG A CA 1
ATOM 1315 C C . ARG A 1 169 ? 6.600 -15.346 15.928 1.00 88.50 169 ARG A C 1
ATOM 1317 O O . ARG A 1 169 ? 7.091 -16.378 16.373 1.00 88.50 169 ARG A O 1
ATOM 1324 N N . ALA A 1 170 ? 5.713 -14.615 16.599 1.00 86.69 170 ALA A N 1
ATOM 1325 C CA . ALA A 1 170 ? 5.172 -15.028 17.882 1.00 86.69 170 ALA A CA 1
ATOM 1326 C C . ALA A 1 170 ? 4.224 -16.220 17.713 1.00 86.69 170 ALA A C 1
ATOM 1328 O O . ALA A 1 170 ? 3.400 -16.234 16.799 1.00 86.69 170 ALA A O 1
ATOM 1329 N N . SER A 1 171 ? 4.344 -17.209 18.599 1.00 85.94 171 SER A N 1
ATOM 1330 C CA . SER A 1 171 ? 3.450 -18.374 18.643 1.00 85.94 171 SER A CA 1
ATOM 1331 C C . SER A 1 171 ? 2.185 -18.104 19.454 1.00 85.94 171 SER A C 1
ATOM 1333 O O . SER A 1 171 ? 1.148 -18.696 19.179 1.00 85.94 171 SER A O 1
ATOM 1335 N N . LYS A 1 172 ? 2.271 -17.211 20.444 1.00 90.06 172 LYS A N 1
ATOM 1336 C CA . LYS A 1 172 ? 1.156 -16.731 21.261 1.00 90.06 172 LYS A CA 1
ATOM 1337 C C . LYS A 1 172 ? 1.518 -15.373 21.856 1.00 90.06 172 LYS A C 1
ATOM 1339 O O . LYS A 1 172 ? 2.688 -15.142 22.152 1.00 90.06 172 LYS A O 1
ATOM 1344 N N . ILE A 1 173 ? 0.524 -14.509 22.032 1.00 95.06 173 ILE A N 1
ATOM 1345 C CA . ILE A 1 173 ? 0.632 -13.256 22.791 1.00 95.06 173 ILE A CA 1
ATOM 1346 C C . ILE A 1 173 ? -0.646 -13.059 23.605 1.00 95.06 173 ILE A C 1
ATOM 1348 O O . ILE A 1 173 ? -1.715 -13.517 23.199 1.00 95.06 173 ILE A O 1
ATOM 1352 N N . THR A 1 174 ? -0.547 -12.392 24.749 1.00 95.88 174 THR A N 1
ATOM 1353 C CA . THR A 1 174 ? -1.716 -12.026 25.553 1.00 95.88 174 THR A CA 1
ATOM 1354 C C . THR A 1 174 ? -2.369 -10.744 25.029 1.00 95.88 174 THR A C 1
ATOM 1356 O O . THR A 1 174 ? -1.783 -9.988 24.249 1.00 95.88 174 THR A O 1
ATOM 1359 N N . ALA A 1 175 ? -3.591 -10.454 25.485 1.00 96.69 175 ALA A N 1
ATOM 1360 C CA . ALA A 1 175 ? -4.229 -9.166 25.216 1.00 96.69 175 ALA A CA 1
ATOM 1361 C C . ALA A 1 175 ? -3.404 -7.994 25.785 1.00 96.69 175 ALA A C 1
ATOM 1363 O O . ALA A 1 175 ? -3.290 -6.954 25.143 1.00 96.69 175 ALA A O 1
ATOM 1364 N N . THR A 1 176 ? -2.773 -8.178 26.950 1.00 96.00 176 THR A N 1
ATOM 1365 C CA . THR A 1 176 ? -1.891 -7.177 27.570 1.00 96.00 176 THR A CA 1
ATOM 1366 C C . THR A 1 176 ? -0.690 -6.854 26.682 1.00 96.00 176 THR A C 1
ATOM 1368 O O . THR A 1 176 ? -0.400 -5.677 26.459 1.00 96.00 176 THR A O 1
ATOM 1371 N N . ASP A 1 177 ? -0.046 -7.877 26.116 1.00 95.81 177 ASP A N 1
ATOM 1372 C CA . ASP A 1 177 ? 1.096 -7.719 25.204 1.00 95.81 177 ASP A CA 1
ATOM 1373 C C . ASP A 1 177 ? 0.702 -6.935 23.955 1.00 95.81 177 ASP A C 1
ATOM 1375 O O . ASP A 1 177 ? 1.393 -6.003 23.537 1.00 95.81 177 ASP A O 1
ATOM 1379 N N . LEU A 1 178 ? -0.454 -7.282 23.383 1.00 97.56 178 LEU A N 1
ATOM 1380 C CA . LEU A 1 178 ? -1.018 -6.590 22.235 1.00 97.56 178 LEU A CA 1
ATOM 1381 C C . LEU A 1 178 ? -1.305 -5.118 22.556 1.00 97.56 178 LEU A C 1
ATOM 1383 O O . LEU A 1 178 ? -0.929 -4.250 21.773 1.00 97.56 178 LEU A O 1
ATOM 1387 N N . TYR A 1 179 ? -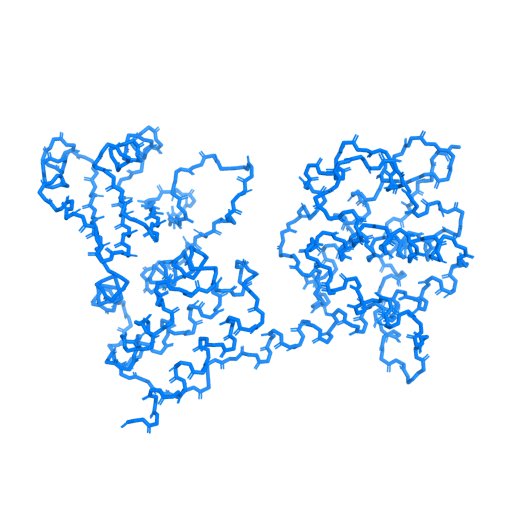1.935 -4.808 23.692 1.00 97.44 179 TYR A N 1
ATOM 1388 C CA . TYR A 1 179 ? -2.238 -3.421 24.065 1.00 97.44 179 TYR A CA 1
ATOM 1389 C C . TYR A 1 179 ? -0.968 -2.591 24.273 1.00 97.44 179 TYR A C 1
ATOM 1391 O O . TYR A 1 179 ? -0.907 -1.439 23.831 1.00 97.44 179 TYR A O 1
ATOM 1399 N N . ALA A 1 180 ? 0.059 -3.175 24.895 1.00 96.38 180 ALA A N 1
ATOM 1400 C CA . ALA A 1 180 ? 1.357 -2.530 25.058 1.00 96.38 180 ALA A CA 1
ATOM 1401 C C . ALA A 1 180 ? 2.023 -2.259 23.699 1.00 96.38 180 ALA A C 1
ATOM 1403 O O . ALA A 1 180 ? 2.483 -1.143 23.453 1.00 96.38 180 ALA A O 1
ATOM 1404 N N . ALA A 1 181 ? 2.010 -3.240 22.790 1.00 96.75 181 ALA A N 1
ATOM 1405 C CA . ALA A 1 181 ? 2.543 -3.086 21.439 1.00 96.75 181 ALA A CA 1
ATOM 1406 C C . ALA A 1 181 ? 1.774 -2.035 20.621 1.00 96.75 181 ALA A C 1
ATOM 1408 O O . ALA A 1 181 ? 2.396 -1.219 19.945 1.00 96.75 181 ALA A O 1
ATOM 1409 N N . VAL A 1 182 ? 0.437 -2.009 20.698 1.00 97.06 182 VAL A N 1
ATOM 1410 C CA . VAL A 1 182 ? -0.398 -0.987 20.039 1.00 97.06 182 VAL A CA 1
ATOM 1411 C C . VAL A 1 182 ? -0.054 0.404 20.561 1.00 97.06 182 VAL A C 1
ATOM 1413 O O . VAL A 1 182 ? 0.125 1.322 19.766 1.00 97.06 182 VAL A O 1
ATOM 1416 N N . THR A 1 183 ? 0.084 0.556 21.878 1.00 94.94 183 THR A N 1
ATOM 1417 C CA . THR A 1 183 ? 0.411 1.846 22.501 1.00 94.94 183 THR A CA 1
ATOM 1418 C C . THR A 1 183 ? 1.763 2.371 22.020 1.00 94.94 183 THR A C 1
ATOM 1420 O O . THR A 1 183 ? 1.858 3.522 21.598 1.00 94.94 183 THR A O 1
ATOM 1423 N N . ASP A 1 184 ? 2.796 1.525 22.024 1.00 94.06 184 ASP A N 1
ATOM 1424 C CA . ASP A 1 184 ? 4.139 1.905 21.571 1.00 94.06 184 ASP A CA 1
ATOM 1425 C C . ASP A 1 184 ? 4.177 2.216 20.065 1.00 94.06 184 ASP A C 1
ATOM 1427 O O . ASP A 1 184 ? 4.732 3.228 19.628 1.00 94.06 184 ASP A O 1
ATOM 1431 N N . PHE A 1 185 ? 3.515 1.385 19.256 1.00 95.69 185 PHE A N 1
ATOM 1432 C CA . PHE A 1 185 ? 3.493 1.532 17.802 1.00 95.69 185 PHE A CA 1
ATOM 1433 C C . PHE A 1 185 ? 2.708 2.767 17.324 1.00 95.69 185 PHE A C 1
ATOM 1435 O O . PHE A 1 185 ? 3.007 3.307 16.251 1.00 95.69 185 PHE A O 1
ATOM 1442 N N . MET A 1 186 ? 1.727 3.224 18.112 1.00 94.56 186 MET A N 1
ATOM 1443 C CA . MET A 1 186 ? 0.853 4.370 17.818 1.00 94.56 186 MET A CA 1
ATOM 1444 C C . MET A 1 186 ? 1.253 5.667 18.536 1.00 94.56 186 MET A C 1
ATOM 1446 O O . MET A 1 186 ? 0.449 6.608 18.568 1.00 94.56 186 MET A O 1
ATOM 1450 N N . ARG A 1 187 ? 2.474 5.758 19.085 1.00 93.88 187 ARG A N 1
ATOM 1451 C CA . ARG A 1 187 ? 2.983 6.986 19.724 1.00 93.88 187 ARG A CA 1
ATOM 1452 C C . ARG A 1 187 ? 2.796 8.224 18.836 1.00 93.88 187 ARG A C 1
ATOM 1454 O O . ARG A 1 187 ? 2.800 8.134 17.610 1.00 93.88 187 ARG A O 1
ATOM 1461 N N . LEU A 1 188 ? 2.585 9.391 19.446 1.00 90.62 188 LEU A N 1
ATOM 1462 C CA . LEU A 1 188 ? 2.176 10.606 18.724 1.00 90.62 188 LEU A CA 1
ATOM 1463 C C . LEU A 1 188 ? 3.169 11.062 17.650 1.00 90.62 188 LEU A C 1
ATOM 1465 O O . LEU A 1 188 ? 2.756 11.554 16.604 1.00 90.62 188 LEU A O 1
ATOM 1469 N N . ASP A 1 189 ? 4.457 10.879 17.908 1.00 90.25 189 ASP A N 1
ATOM 1470 C CA . ASP A 1 189 ? 5.570 11.210 17.021 1.00 90.25 189 ASP A CA 1
ATOM 1471 C C . ASP A 1 189 ? 5.899 10.084 16.021 1.00 90.25 189 ASP A C 1
ATOM 1473 O O . ASP A 1 189 ? 6.857 10.193 15.254 1.00 90.25 189 ASP A O 1
ATOM 1477 N N . ALA A 1 190 ? 5.110 9.002 15.994 1.00 91.06 190 ALA A N 1
ATOM 1478 C CA . ALA A 1 190 ? 5.313 7.906 15.061 1.00 91.06 190 ALA A CA 1
ATOM 1479 C C . ALA A 1 190 ? 5.181 8.388 13.602 1.00 91.06 190 ALA A C 1
ATOM 1481 O O . ALA A 1 190 ? 4.179 9.015 13.231 1.00 91.06 190 ALA A O 1
ATOM 1482 N N . PRO A 1 191 ? 6.141 8.051 12.722 1.00 88.50 191 PRO A N 1
ATOM 1483 C CA . PRO A 1 191 ? 6.039 8.397 11.315 1.00 88.50 191 PRO A CA 1
ATOM 1484 C C . PRO A 1 191 ? 4.851 7.675 10.672 1.00 88.50 191 PRO A C 1
ATOM 1486 O O . PRO A 1 191 ? 4.554 6.516 10.970 1.00 88.50 191 PRO A O 1
ATOM 1489 N N . GLU A 1 192 ? 4.172 8.374 9.762 1.00 87.88 192 GLU A N 1
ATOM 1490 C CA . GLU A 1 192 ? 2.984 7.874 9.061 1.00 87.88 192 GLU A CA 1
ATOM 1491 C C . GLU A 1 192 ? 1.850 7.395 9.987 1.00 87.88 192 GLU A C 1
ATOM 1493 O O . GLU A 1 192 ? 1.065 6.519 9.620 1.00 87.88 192 GLU A O 1
ATOM 1498 N N . ARG A 1 193 ? 1.712 7.996 11.177 1.00 91.62 193 ARG A N 1
ATOM 1499 C CA . ARG A 1 193 ? 0.654 7.663 12.144 1.00 91.62 193 ARG A CA 1
ATOM 1500 C C . ARG A 1 193 ? -0.759 7.534 11.541 1.00 91.62 193 ARG A C 1
ATOM 1502 O O . ARG A 1 193 ? -1.424 6.558 11.878 1.00 91.62 193 ARG A O 1
ATOM 1509 N N . PRO A 1 194 ? -1.221 8.394 10.603 1.00 91.19 194 PRO A N 1
ATOM 1510 C CA . PRO A 1 194 ? -2.524 8.205 9.955 1.00 91.19 194 PRO A CA 1
ATOM 1511 C C . PRO A 1 194 ? -2.673 6.856 9.235 1.00 91.19 194 PRO A C 1
ATOM 1513 O O . PRO A 1 194 ? -3.703 6.202 9.361 1.00 91.19 194 PRO A O 1
ATOM 1516 N N . LYS A 1 195 ? -1.628 6.400 8.532 1.00 91.50 195 LYS A N 1
ATOM 1517 C CA . LYS A 1 195 ? -1.617 5.089 7.866 1.00 91.50 195 LYS A CA 1
ATOM 1518 C C . LYS A 1 195 ? -1.637 3.949 8.877 1.00 91.50 195 LYS A C 1
ATOM 1520 O O . LYS A 1 195 ? -2.375 2.986 8.687 1.00 91.50 195 LYS A O 1
ATOM 1525 N N . ARG A 1 196 ? -0.850 4.063 9.954 1.00 95.50 196 ARG A N 1
ATOM 1526 C CA . ARG A 1 196 ? -0.828 3.065 11.036 1.00 95.50 196 ARG A CA 1
ATOM 1527 C C . ARG A 1 196 ? -2.224 2.894 11.632 1.00 95.50 196 ARG A C 1
ATOM 1529 O O . ARG A 1 196 ? -2.717 1.773 11.692 1.00 95.50 196 ARG A O 1
ATOM 1536 N N . LEU A 1 197 ? -2.880 3.997 11.995 1.00 96.06 197 LEU A N 1
ATOM 1537 C CA . LEU A 1 197 ? -4.226 3.976 12.566 1.00 96.06 197 LEU A CA 1
ATOM 1538 C C . LEU A 1 197 ? -5.251 3.374 11.601 1.00 96.06 197 LEU A C 1
ATOM 1540 O O . LEU A 1 197 ? -6.049 2.539 12.012 1.00 96.06 197 LEU A O 1
ATOM 1544 N N . GLN A 1 198 ? -5.209 3.741 10.318 1.00 95.31 198 GLN A N 1
ATOM 1545 C CA . GLN A 1 198 ? -6.124 3.188 9.321 1.00 95.31 198 GLN A CA 1
ATOM 1546 C C . GLN A 1 198 ? -5.947 1.669 9.148 1.00 95.31 198 GLN A C 1
ATOM 1548 O O . GLN A 1 198 ? -6.935 0.934 9.162 1.00 95.31 198 GLN A O 1
ATOM 1553 N N . ALA A 1 199 ? -4.702 1.189 9.027 1.00 96.38 199 ALA A N 1
ATOM 1554 C CA . ALA A 1 199 ? -4.411 -0.245 8.951 1.00 96.38 199 ALA A CA 1
ATOM 1555 C C . ALA A 1 199 ? -4.885 -0.989 10.203 1.00 96.38 199 ALA A C 1
ATOM 1557 O O . ALA A 1 199 ? -5.464 -2.067 10.101 1.00 96.38 199 ALA A O 1
ATOM 1558 N N . PHE A 1 200 ? -4.672 -0.397 11.378 1.00 98.06 200 PHE A N 1
ATOM 1559 C CA . PHE A 1 200 ? -5.070 -0.984 12.650 1.00 98.06 200 PHE A CA 1
ATOM 1560 C C . PHE A 1 200 ? -6.583 -1.087 12.791 1.00 98.06 200 PHE A C 1
ATOM 1562 O O . PHE A 1 200 ? -7.107 -2.117 13.210 1.00 98.06 200 PHE A O 1
ATOM 1569 N N . ALA A 1 201 ? -7.287 -0.038 12.383 1.00 97.88 201 ALA A N 1
ATOM 1570 C CA . ALA A 1 201 ? -8.732 -0.006 12.408 1.00 97.88 201 ALA A CA 1
ATOM 1571 C C . ALA A 1 201 ? -9.316 -1.072 11.454 1.00 97.88 201 ALA A C 1
ATOM 1573 O O . ALA A 1 201 ? -10.195 -1.836 11.851 1.00 97.88 201 ALA A O 1
ATOM 1574 N N . ALA A 1 202 ? -8.763 -1.216 10.242 1.00 97.81 202 ALA A N 1
ATOM 1575 C CA . ALA A 1 202 ? -9.122 -2.307 9.330 1.00 97.81 202 ALA A CA 1
ATOM 1576 C C . ALA A 1 202 ? -8.837 -3.695 9.924 1.00 97.81 202 ALA A C 1
ATOM 1578 O O . ALA A 1 202 ? -9.705 -4.561 9.883 1.00 97.81 202 ALA A O 1
ATOM 1579 N N . ALA A 1 203 ? -7.675 -3.884 10.551 1.00 98.12 203 ALA A N 1
ATOM 1580 C CA . ALA A 1 203 ? -7.310 -5.146 11.188 1.00 98.12 203 ALA A CA 1
ATOM 1581 C C . ALA A 1 203 ? -8.230 -5.520 12.363 1.00 98.12 203 ALA A C 1
ATOM 1583 O O . ALA A 1 203 ? -8.520 -6.696 12.564 1.00 98.12 203 ALA A O 1
ATOM 1584 N N . CYS A 1 204 ? -8.726 -4.537 13.120 1.00 98.50 204 CYS A N 1
ATOM 1585 C CA . CYS A 1 204 ? -9.730 -4.771 14.159 1.00 98.50 204 CYS A CA 1
ATOM 1586 C C . CYS A 1 204 ? -11.044 -5.284 13.556 1.00 98.50 204 CYS A C 1
ATOM 1588 O O . CYS A 1 204 ? -11.635 -6.231 14.072 1.00 98.50 204 CYS A O 1
ATOM 1590 N N . LEU A 1 205 ? -11.484 -4.699 12.438 1.00 97.94 205 LEU A N 1
ATOM 1591 C CA . LEU A 1 205 ? -12.683 -5.154 11.733 1.00 97.94 205 LEU A CA 1
ATOM 1592 C C . LEU A 1 205 ? -12.494 -6.518 11.050 1.00 97.94 205 LEU A C 1
ATOM 1594 O O . LEU A 1 205 ? -13.472 -7.252 10.927 1.00 97.94 205 LEU A O 1
ATOM 1598 N N . ASP A 1 206 ? -11.269 -6.900 10.676 1.00 97.56 206 ASP A N 1
ATOM 1599 C CA . ASP A 1 206 ? -10.960 -8.230 10.114 1.00 97.56 206 ASP A CA 1
ATOM 1600 C C . ASP A 1 206 ? -11.239 -9.388 11.077 1.00 97.56 206 ASP A C 1
ATOM 1602 O O . ASP A 1 206 ? -11.394 -10.529 10.640 1.00 97.56 206 ASP A O 1
ATOM 1606 N N . LEU A 1 207 ? -11.299 -9.124 12.386 1.00 97.19 207 LEU A N 1
ATOM 1607 C CA . LEU A 1 207 ? -11.703 -10.136 13.369 1.00 97.19 207 LEU A CA 1
ATOM 1608 C C . LEU A 1 207 ? -13.208 -10.433 13.320 1.00 97.19 207 LEU A C 1
ATOM 1610 O O . LEU A 1 207 ? -13.651 -11.489 13.772 1.00 97.19 207 LEU A O 1
ATOM 1614 N N . LEU A 1 208 ? -13.990 -9.490 12.796 1.00 95.81 208 LEU A N 1
ATOM 1615 C CA . LEU A 1 208 ? -15.449 -9.477 12.872 1.00 95.81 208 LEU A CA 1
ATOM 1616 C C . LEU A 1 208 ? -16.098 -9.734 11.508 1.00 95.81 208 LEU A C 1
ATOM 1618 O O . LEU A 1 208 ? -17.185 -10.304 11.431 1.00 95.81 208 LEU A O 1
ATOM 1622 N N . TYR A 1 209 ? -15.440 -9.315 10.426 1.00 95.62 209 TYR A N 1
ATOM 1623 C CA . TYR A 1 209 ? -16.013 -9.293 9.086 1.00 95.62 209 TYR A CA 1
ATOM 1624 C C . TYR A 1 209 ? -15.063 -9.879 8.041 1.00 95.62 209 TYR A C 1
ATOM 1626 O O . TYR A 1 209 ? -13.845 -9.833 8.172 1.00 95.62 209 TYR A O 1
ATOM 1634 N N . ARG A 1 210 ? -15.641 -10.427 6.964 1.00 93.19 210 ARG A N 1
ATOM 1635 C CA . ARG A 1 210 ? -14.879 -11.066 5.876 1.00 93.19 210 ARG A CA 1
ATOM 1636 C C . ARG A 1 210 ? -14.441 -10.099 4.779 1.00 93.19 210 ARG A C 1
ATOM 1638 O O . ARG A 1 210 ? -13.353 -10.258 4.241 1.00 93.19 210 ARG A O 1
ATOM 1645 N N . ASP A 1 211 ? -15.294 -9.141 4.417 1.00 94.50 211 ASP A N 1
ATOM 1646 C CA . ASP A 1 211 ? -15.020 -8.159 3.360 1.00 94.50 211 ASP A CA 1
ATOM 1647 C C . ASP A 1 211 ? -14.826 -6.779 3.989 1.00 94.50 211 ASP A C 1
ATOM 1649 O O . ASP A 1 211 ? -15.745 -5.961 4.070 1.00 94.50 211 ASP A O 1
ATOM 1653 N N . VAL A 1 212 ? -13.611 -6.562 4.491 1.00 95.31 212 VAL A N 1
ATOM 1654 C CA . VAL A 1 212 ? -13.142 -5.269 4.989 1.00 95.31 212 VAL A CA 1
ATOM 1655 C C . VAL A 1 212 ? -12.222 -4.661 3.943 1.00 95.31 212 VAL A C 1
ATOM 1657 O O . VAL A 1 212 ? -11.259 -5.290 3.489 1.00 95.31 212 VAL A O 1
ATOM 1660 N N . ARG A 1 213 ? -12.500 -3.414 3.578 1.00 91.88 213 ARG A N 1
ATOM 1661 C CA . ARG A 1 213 ? -11.744 -2.661 2.582 1.00 91.88 213 ARG A CA 1
ATOM 1662 C C . ARG A 1 213 ? -11.193 -1.407 3.231 1.00 91.88 213 ARG A C 1
ATOM 1664 O O . ARG A 1 213 ? -11.916 -0.685 3.909 1.00 91.88 213 ARG A O 1
ATOM 1671 N N . SER A 1 214 ? -9.919 -1.134 2.995 1.00 86.88 214 SER A N 1
ATOM 1672 C CA . SER A 1 214 ? -9.309 0.151 3.323 1.00 86.88 214 SER A CA 1
ATOM 1673 C C . SER A 1 214 ? -8.777 0.756 2.032 1.00 86.88 214 SER A C 1
ATOM 1675 O O . SER A 1 214 ? -8.079 0.094 1.266 1.00 86.88 214 SER A O 1
ATOM 1677 N N . ARG A 1 215 ? -9.165 1.996 1.724 1.00 70.12 215 ARG A N 1
ATOM 1678 C CA . ARG A 1 215 ? -8.667 2.685 0.524 1.00 70.12 215 ARG A CA 1
ATOM 1679 C C . ARG A 1 215 ? -7.475 3.556 0.870 1.00 70.12 215 ARG A C 1
ATOM 1681 O O . ARG A 1 215 ? -7.349 4.047 1.984 1.00 70.12 215 ARG A O 1
ATOM 1688 N N . ARG A 1 216 ? -6.590 3.789 -0.093 1.00 66.12 216 ARG A N 1
ATOM 1689 C CA . ARG A 1 216 ? -5.365 4.566 0.140 1.00 66.12 216 ARG A CA 1
ATOM 1690 C C . ARG A 1 216 ? -5.678 5.979 0.627 1.00 66.12 216 ARG A C 1
ATOM 1692 O O . ARG A 1 216 ? -6.629 6.620 0.174 1.00 66.12 216 ARG A O 1
ATOM 1699 N N . LEU A 1 217 ? -4.808 6.492 1.492 1.00 55.25 217 LEU A N 1
ATOM 1700 C CA . LEU A 1 217 ? -4.776 7.906 1.842 1.00 55.25 217 LEU A CA 1
ATOM 1701 C C . LEU A 1 217 ? -4.524 8.710 0.545 1.00 55.25 217 LEU A C 1
ATOM 1703 O O . LEU A 1 217 ? -3.455 8.575 -0.052 1.00 55.25 217 LEU A O 1
ATOM 1707 N N . ASN A 1 218 ? -5.503 9.517 0.113 1.00 50.75 218 ASN A N 1
ATOM 1708 C CA . ASN A 1 218 ? -5.539 10.294 -1.147 1.00 50.75 218 ASN A CA 1
ATOM 1709 C C . ASN A 1 218 ? -5.959 9.554 -2.437 1.00 50.75 218 ASN A C 1
ATOM 1711 O O . ASN A 1 218 ? -5.524 9.936 -3.522 1.00 50.75 218 ASN A O 1
ATOM 1715 N N . ASP A 1 219 ? -6.808 8.527 -2.359 1.00 54.44 219 ASP A N 1
ATOM 1716 C CA . ASP A 1 219 ? -7.443 7.962 -3.559 1.00 54.44 219 ASP A CA 1
ATOM 1717 C C . ASP A 1 219 ? -8.464 8.955 -4.177 1.00 54.44 219 ASP A C 1
ATOM 1719 O O . ASP A 1 219 ? -9.455 9.283 -3.518 1.00 54.44 219 ASP A O 1
ATOM 1723 N N . PRO A 1 220 ? -8.266 9.445 -5.421 1.00 41.53 220 PRO A N 1
ATOM 1724 C CA . PRO A 1 220 ? -9.182 10.384 -6.077 1.00 41.53 220 PRO A CA 1
ATOM 1725 C C . PRO A 1 220 ? -10.545 9.769 -6.439 1.00 41.53 220 PRO A C 1
ATOM 1727 O O . PRO A 1 220 ? -11.433 10.493 -6.876 1.00 41.53 220 PRO A O 1
ATOM 1730 N N . SER A 1 221 ? -10.729 8.457 -6.253 1.00 51.00 221 SER A N 1
ATOM 1731 C CA . SER A 1 221 ? -11.988 7.740 -6.480 1.00 51.00 221 SER A CA 1
ATOM 1732 C C . SER A 1 221 ? -12.839 7.546 -5.215 1.00 51.00 221 SER A C 1
ATOM 1734 O O . SER A 1 221 ? -13.677 6.649 -5.188 1.00 51.00 221 SER A O 1
ATOM 1736 N N . ARG A 1 222 ? -12.632 8.341 -4.148 1.00 59.66 222 ARG A N 1
ATOM 1737 C CA . ARG A 1 222 ? -13.462 8.319 -2.922 1.00 59.66 222 ARG A CA 1
ATOM 1738 C C . ARG A 1 222 ? -14.922 8.692 -3.240 1.00 59.66 222 ARG A C 1
ATOM 1740 O O . ARG A 1 222 ? -15.305 9.853 -3.177 1.00 59.66 222 ARG A O 1
ATOM 1747 N N . ASP A 1 223 ? -15.711 7.683 -3.579 1.00 71.62 223 ASP A N 1
ATOM 1748 C CA . ASP A 1 223 ? -17.150 7.722 -3.858 1.00 71.62 223 ASP A CA 1
ATOM 1749 C C . ASP A 1 223 ? -18.001 7.333 -2.640 1.00 71.62 223 ASP A C 1
ATOM 1751 O O . ASP A 1 223 ? -19.210 7.537 -2.642 1.00 71.62 223 ASP A O 1
ATOM 1755 N N . VAL A 1 224 ? -17.368 6.802 -1.589 1.00 81.06 224 VAL A N 1
ATOM 1756 C CA . VAL A 1 224 ? -18.016 6.378 -0.343 1.00 81.06 224 VAL A CA 1
ATOM 1757 C C . VAL A 1 224 ? -17.316 6.986 0.878 1.00 81.06 224 VAL A C 1
ATOM 1759 O O . VAL A 1 224 ? -16.088 7.135 0.867 1.00 81.06 224 VAL A O 1
ATOM 1762 N N . PRO A 1 225 ? -18.060 7.348 1.938 1.00 88.50 225 PRO A N 1
ATOM 1763 C CA . PRO A 1 225 ? -17.489 7.953 3.135 1.00 88.50 225 PRO A CA 1
ATOM 1764 C C . PRO A 1 225 ? -16.661 6.947 3.956 1.00 88.50 225 PRO A C 1
ATOM 1766 O O . PRO A 1 225 ? -16.896 5.734 3.917 1.00 88.50 225 PRO A O 1
ATOM 1769 N N . GLY A 1 226 ? -15.712 7.472 4.737 1.00 90.62 226 GLY A N 1
ATOM 1770 C CA . GLY A 1 226 ? -14.874 6.720 5.676 1.00 90.62 226 GLY A CA 1
ATOM 1771 C C . GLY A 1 226 ? -13.503 6.335 5.126 1.00 90.62 226 GLY A C 1
ATOM 1772 O O . GLY A 1 226 ? -13.255 6.341 3.917 1.00 90.62 226 GLY A O 1
ATOM 1773 N N . ASP A 1 227 ? -12.609 5.950 6.031 1.00 92.12 227 ASP A N 1
ATOM 1774 C CA . ASP A 1 227 ? -11.275 5.442 5.700 1.00 92.12 227 ASP A CA 1
ATOM 1775 C C . ASP A 1 227 ? -11.242 3.907 5.612 1.00 92.12 227 ASP A C 1
ATOM 1777 O O . ASP A 1 227 ? -10.403 3.338 4.903 1.00 92.12 227 ASP A O 1
ATOM 1781 N N . VAL A 1 228 ? -12.161 3.236 6.312 1.00 95.06 228 VAL A N 1
ATOM 1782 C CA . VAL A 1 228 ? -12.335 1.780 6.300 1.00 95.06 228 VAL A CA 1
ATOM 1783 C C . VAL A 1 228 ? -13.815 1.446 6.132 1.00 95.06 228 VAL A C 1
ATOM 1785 O O . VAL A 1 228 ? -14.678 2.059 6.756 1.00 95.06 228 VAL A O 1
ATOM 1788 N N . GLN A 1 229 ? -14.115 0.466 5.287 1.00 94.94 229 GLN A N 1
ATOM 1789 C CA . GLN A 1 229 ? -15.469 0.043 4.951 1.00 94.94 229 GLN A CA 1
ATOM 1790 C C . GLN A 1 229 ? -15.647 -1.462 5.133 1.00 94.94 229 GLN A C 1
ATOM 1792 O O . GLN A 1 229 ? -14.719 -2.234 4.893 1.00 94.94 229 GLN A O 1
ATOM 1797 N N . VAL A 1 230 ? -16.864 -1.881 5.472 1.00 95.62 230 VAL A N 1
ATOM 1798 C CA . VAL A 1 230 ? -17.260 -3.293 5.520 1.00 95.62 230 VAL A CA 1
ATOM 1799 C C . VAL A 1 230 ? -18.414 -3.541 4.572 1.00 95.62 230 VAL A C 1
ATOM 1801 O O . VAL A 1 230 ? -19.417 -2.822 4.595 1.00 95.62 230 VAL A O 1
ATOM 1804 N N . TYR A 1 231 ? -18.292 -4.606 3.791 1.00 94.19 231 TYR A N 1
ATOM 1805 C CA . TYR A 1 231 ? -19.325 -5.048 2.873 1.00 94.19 231 TYR A CA 1
ATOM 1806 C C . TYR A 1 231 ? -19.920 -6.389 3.312 1.00 94.19 231 TYR A C 1
ATOM 1808 O O . TYR A 1 231 ? -19.220 -7.282 3.788 1.00 94.19 231 TYR A O 1
ATOM 1816 N N . ALA A 1 232 ? -21.223 -6.542 3.104 1.00 93.19 232 ALA A N 1
ATOM 1817 C CA . ALA A 1 232 ? -21.921 -7.821 3.138 1.00 93.19 232 ALA A CA 1
ATOM 1818 C C . ALA A 1 232 ? -22.733 -7.935 1.848 1.00 93.19 232 ALA A C 1
ATOM 1820 O O . ALA A 1 232 ? -23.432 -6.996 1.484 1.00 93.19 232 ALA A O 1
ATOM 1821 N N . ASP A 1 233 ? -22.570 -9.032 1.105 1.00 90.12 233 ASP A N 1
ATOM 1822 C CA . ASP A 1 233 ? -23.256 -9.257 -0.177 1.00 90.12 233 ASP A CA 1
ATOM 1823 C C . ASP A 1 233 ? -23.169 -8.066 -1.154 1.00 90.12 233 ASP A C 1
ATOM 1825 O O . ASP A 1 233 ? -24.119 -7.722 -1.852 1.00 90.12 233 ASP A O 1
ATOM 1829 N N . LYS A 1 234 ? -21.981 -7.441 -1.220 1.00 87.19 234 LYS A N 1
ATOM 1830 C CA . LYS A 1 234 ? -21.658 -6.230 -2.009 1.00 87.19 234 LYS A CA 1
ATOM 1831 C C . LYS A 1 234 ? -22.336 -4.935 -1.542 1.00 87.19 234 LYS A C 1
ATOM 1833 O O . LYS A 1 234 ? -22.060 -3.889 -2.126 1.00 87.19 234 LYS A O 1
ATOM 1838 N N . GLN A 1 235 ? -23.143 -4.969 -0.489 1.00 90.44 235 GLN A N 1
ATOM 1839 C CA . GLN A 1 235 ? -23.700 -3.781 0.145 1.00 90.44 235 GLN A CA 1
ATOM 1840 C C . GLN A 1 235 ? -22.742 -3.246 1.212 1.00 90.44 235 GLN A C 1
ATOM 1842 O O . GLN A 1 235 ? -22.220 -4.010 2.021 1.00 90.44 235 GLN A O 1
ATOM 1847 N N . LEU A 1 236 ? -22.515 -1.932 1.219 1.00 92.25 236 LEU A N 1
ATOM 1848 C CA . LEU A 1 236 ? -21.764 -1.248 2.270 1.00 92.25 236 LEU A CA 1
ATOM 1849 C C . LEU A 1 236 ? -22.620 -1.188 3.541 1.00 92.25 236 LEU A C 1
ATOM 1851 O O . LEU A 1 236 ? -23.641 -0.507 3.561 1.00 92.25 236 LEU A O 1
ATOM 1855 N N . ILE A 1 237 ? -22.215 -1.908 4.589 1.00 93.56 237 ILE A N 1
ATOM 1856 C CA . ILE A 1 237 ? -22.995 -2.026 5.835 1.00 93.56 237 ILE A CA 1
ATOM 1857 C C . ILE A 1 237 ? -22.391 -1.257 7.010 1.00 93.56 237 ILE A C 1
ATOM 1859 O O . ILE A 1 237 ? -23.100 -0.965 7.971 1.00 93.56 237 ILE A O 1
ATOM 1863 N N . LEU A 1 238 ? -21.094 -0.946 6.952 1.00 96.00 238 LEU A N 1
ATOM 1864 C CA . LEU A 1 238 ? -20.386 -0.206 7.992 1.00 96.00 238 LEU A CA 1
ATOM 1865 C C . LEU A 1 238 ? -19.318 0.684 7.368 1.00 96.00 238 LEU A C 1
ATOM 1867 O O . LEU A 1 238 ? -18.543 0.232 6.521 1.00 96.00 238 LEU A O 1
ATOM 1871 N N . SER A 1 239 ? -19.260 1.932 7.822 1.00 95.75 239 SER A N 1
ATOM 1872 C CA . SER A 1 239 ? -18.171 2.856 7.515 1.00 95.75 239 SER A CA 1
ATOM 1873 C C . SER A 1 239 ? -17.485 3.323 8.791 1.00 95.75 239 SER A C 1
ATOM 1875 O O . SER A 1 239 ? -18.133 3.570 9.809 1.00 95.75 239 SER A O 1
ATOM 1877 N N . MET A 1 240 ? -16.160 3.414 8.742 1.00 96.88 240 MET A N 1
ATOM 1878 C CA . MET A 1 240 ? -15.341 3.883 9.842 1.00 96.88 240 MET A CA 1
ATOM 1879 C C . MET A 1 240 ? -14.394 4.990 9.391 1.00 96.88 240 MET A C 1
ATOM 1881 O O . MET A 1 240 ? -13.622 4.820 8.445 1.00 96.88 240 MET A O 1
ATOM 1885 N N . GLU A 1 241 ? -14.427 6.108 10.105 1.00 95.94 241 GLU A N 1
ATOM 1886 C CA . GLU A 1 241 ? -13.495 7.225 9.938 1.00 95.94 241 GLU A CA 1
ATOM 1887 C C . GLU A 1 241 ? -12.400 7.148 11.006 1.00 95.94 241 GLU A C 1
ATOM 1889 O O . GLU A 1 241 ? -12.677 6.844 12.171 1.00 95.94 241 GLU A O 1
ATOM 1894 N N . VAL A 1 242 ? -11.151 7.434 10.623 1.00 95.50 242 VAL A N 1
ATOM 1895 C CA . VAL A 1 242 ? -9.994 7.293 11.511 1.00 95.50 242 VAL A CA 1
ATOM 1896 C C . VAL A 1 242 ? -9.230 8.609 11.633 1.00 95.50 242 VAL A C 1
ATOM 1898 O O . VAL A 1 242 ? -8.748 9.181 10.656 1.00 95.50 242 VAL A O 1
ATOM 1901 N N . LYS A 1 243 ? -9.061 9.099 12.863 1.00 94.56 243 LYS A N 1
ATOM 1902 C CA . LYS A 1 243 ? -8.430 10.389 13.156 1.00 94.56 243 LYS A CA 1
ATOM 1903 C C . LYS A 1 243 ? -7.282 10.238 14.144 1.00 94.56 243 LYS A C 1
ATOM 1905 O O . LYS A 1 243 ? -7.461 9.911 15.309 1.00 94.56 243 LYS A O 1
ATOM 1910 N N . GLY A 1 244 ? -6.084 10.588 13.682 1.00 93.44 244 GLY A N 1
ATOM 1911 C CA . GLY A 1 244 ? -4.896 10.743 14.529 1.00 93.44 244 GLY A CA 1
ATOM 1912 C C . GLY A 1 244 ? -4.741 12.138 15.145 1.00 93.44 244 GLY A C 1
ATOM 1913 O O . GLY A 1 244 ? -3.635 12.495 15.543 1.00 93.44 244 GLY A O 1
ATOM 1914 N N . ARG A 1 245 ? -5.809 12.944 15.163 1.00 93.50 245 ARG A N 1
ATOM 1915 C CA . ARG A 1 245 ? -5.859 14.310 15.703 1.00 93.50 245 ARG A CA 1
ATOM 1916 C C . ARG A 1 245 ? -7.192 14.537 16.404 1.00 93.50 245 ARG A C 1
ATOM 1918 O O . ARG A 1 245 ? -8.170 13.883 16.054 1.00 93.50 245 ARG A O 1
ATOM 1925 N N . SER A 1 246 ? -7.239 15.507 17.314 1.00 93.31 246 SER A N 1
ATOM 1926 C CA . SER A 1 246 ? -8.518 15.981 17.846 1.00 93.31 246 SER A CA 1
ATOM 1927 C C . SER A 1 246 ? -9.392 16.536 16.714 1.00 93.31 246 SER A C 1
ATOM 1929 O O . SER A 1 246 ? -8.894 17.210 15.801 1.00 93.31 246 SER A O 1
ATOM 1931 N N . ILE A 1 247 ? -10.688 16.234 16.770 1.00 93.94 247 ILE A N 1
ATOM 1932 C CA . ILE A 1 247 ? -11.694 16.754 15.846 1.00 93.94 247 ILE A CA 1
ATOM 1933 C C . ILE A 1 247 ? -12.841 17.411 16.624 1.00 93.94 247 ILE A C 1
ATOM 1935 O O . ILE A 1 247 ? -13.147 16.970 17.733 1.00 93.94 247 ILE A O 1
ATOM 1939 N N . PRO A 1 248 ? -13.490 18.445 16.069 1.00 93.69 248 PRO A N 1
ATOM 1940 C CA . PRO A 1 248 ? -14.718 18.987 16.634 1.00 93.69 248 PRO A CA 1
ATOM 1941 C C . PRO A 1 248 ? -15.929 18.100 16.299 1.00 93.69 248 PRO A C 1
ATOM 1943 O O . PRO A 1 248 ? -15.934 17.386 15.292 1.00 93.69 248 PRO A O 1
ATOM 1946 N N . SER A 1 249 ? -16.999 18.215 17.091 1.00 92.25 249 SER A N 1
ATOM 1947 C CA . SER A 1 249 ? -18.276 17.521 16.853 1.00 92.25 249 SER A CA 1
ATOM 1948 C C . SER A 1 249 ? -18.887 17.833 15.482 1.00 92.25 249 SER A C 1
ATOM 1950 O O . SER A 1 249 ? -19.515 16.971 14.873 1.00 92.25 249 SER A O 1
ATOM 1952 N N . THR A 1 250 ? -18.646 19.031 14.944 1.00 92.56 250 THR A N 1
ATOM 1953 C CA . THR A 1 250 ? -19.100 19.438 13.605 1.00 92.56 250 THR A CA 1
ATOM 1954 C C . THR A 1 250 ? -18.461 18.618 12.482 1.00 92.56 250 THR A C 1
ATOM 1956 O O . THR A 1 250 ? -19.142 18.276 11.518 1.00 92.56 250 THR A O 1
ATOM 1959 N N . GLU A 1 251 ? -17.179 18.248 12.605 1.00 93.81 251 GLU A N 1
ATOM 1960 C CA . GLU A 1 251 ? -16.510 17.373 11.630 1.00 93.81 251 GLU A CA 1
ATOM 1961 C C . GLU A 1 251 ? -17.102 15.958 11.686 1.00 93.81 251 GLU A C 1
ATOM 1963 O O . GLU A 1 251 ? -17.324 15.339 10.644 1.00 93.81 251 GLU A O 1
ATOM 1968 N N . PHE A 1 252 ? -17.415 15.467 12.891 1.00 92.31 252 PHE A N 1
ATOM 1969 C CA . PHE A 1 252 ? -18.059 14.167 13.062 1.00 92.31 252 PHE A CA 1
ATOM 1970 C C . PHE A 1 252 ? -19.489 14.152 12.508 1.00 92.31 252 PHE A C 1
ATOM 1972 O O . PHE A 1 252 ? -19.844 13.227 11.777 1.00 92.31 252 PHE A O 1
ATOM 1979 N N . ARG A 1 253 ? -20.282 15.204 12.758 1.00 91.62 253 ARG A N 1
ATOM 1980 C CA . ARG A 1 253 ? -21.625 15.353 12.178 1.00 91.62 253 ARG A CA 1
ATOM 1981 C C . ARG A 1 253 ? -21.588 15.289 10.654 1.00 91.62 253 ARG A C 1
ATOM 1983 O O . ARG A 1 253 ? -22.315 14.500 10.069 1.00 91.62 253 ARG A O 1
ATOM 1990 N N . ALA A 1 254 ? -20.675 16.029 10.025 1.00 92.06 254 ALA A N 1
ATOM 1991 C CA . ALA A 1 254 ? -20.536 16.022 8.571 1.00 92.06 254 ALA A CA 1
ATOM 1992 C C . ALA A 1 254 ? -20.156 14.639 8.007 1.00 92.06 254 ALA A C 1
ATOM 1994 O O . ALA A 1 254 ? -20.516 14.305 6.881 1.00 92.06 254 ALA A O 1
ATOM 1995 N N . PHE A 1 255 ? -19.403 13.826 8.756 1.00 92.50 255 PHE A N 1
ATOM 1996 C CA . PHE A 1 255 ? -19.135 12.440 8.367 1.00 92.50 255 PHE A CA 1
ATOM 1997 C C . PHE A 1 255 ? -20.389 11.563 8.466 1.00 92.50 255 PHE A C 1
ATOM 1999 O O . PHE A 1 255 ? -20.654 10.789 7.545 1.00 92.50 255 PHE A O 1
ATOM 2006 N N . ILE A 1 256 ? -21.168 11.720 9.536 1.00 91.56 256 ILE A N 1
ATOM 2007 C CA . ILE A 1 256 ? -22.438 11.017 9.729 1.00 91.56 256 ILE A CA 1
ATOM 2008 C C . ILE A 1 256 ? -23.437 11.370 8.624 1.00 91.56 256 ILE A C 1
ATOM 2010 O O . ILE A 1 256 ? -23.983 10.459 8.009 1.00 91.56 256 ILE A O 1
ATOM 2014 N N . ASP A 1 257 ? -23.615 12.654 8.311 1.00 90.62 257 ASP A N 1
ATOM 2015 C CA . ASP A 1 257 ? -24.548 13.101 7.270 1.00 90.62 257 ASP A CA 1
ATOM 2016 C C . ASP A 1 257 ? -24.218 12.447 5.914 1.00 90.62 257 ASP A C 1
ATOM 2018 O O . ASP A 1 257 ? -25.097 11.884 5.265 1.00 90.62 257 ASP A O 1
ATOM 2022 N N . ARG A 1 258 ? -22.929 12.372 5.540 1.00 91.25 258 ARG A N 1
ATOM 2023 C CA . ARG A 1 258 ? -22.494 11.642 4.330 1.00 91.25 258 ARG A CA 1
ATOM 2024 C C . ARG A 1 258 ? -22.803 10.143 4.382 1.00 91.25 258 ARG A C 1
ATOM 2026 O O . ARG A 1 258 ? -23.063 9.532 3.344 1.00 91.25 258 ARG A O 1
ATOM 2033 N N . CYS A 1 259 ? -22.725 9.523 5.560 1.00 91.50 259 CYS A N 1
ATOM 2034 C CA . CYS A 1 259 ? -23.071 8.111 5.735 1.00 91.50 259 CYS A CA 1
ATOM 2035 C C . CYS A 1 259 ? -24.578 7.878 5.582 1.00 91.50 259 CYS A C 1
ATOM 2037 O O . CYS A 1 259 ? -24.963 6.915 4.919 1.00 91.50 259 CYS A O 1
ATOM 2039 N N . ILE A 1 260 ? -25.407 8.781 6.115 1.00 89.38 260 ILE A N 1
ATOM 2040 C CA . ILE A 1 260 ? -26.866 8.764 5.950 1.00 89.38 260 ILE A CA 1
ATOM 2041 C C . ILE A 1 260 ? -27.232 8.912 4.470 1.00 89.38 260 ILE A C 1
ATOM 2043 O O . ILE A 1 260 ? -27.982 8.093 3.944 1.00 89.38 260 ILE A O 1
ATOM 2047 N N . GLU A 1 261 ? -26.651 9.894 3.774 1.00 89.56 261 GLU A N 1
ATOM 2048 C CA . GLU A 1 261 ? -26.846 10.103 2.328 1.00 89.56 261 GLU A CA 1
ATOM 2049 C C . GLU A 1 261 ? -26.463 8.866 1.500 1.00 89.56 261 GLU A C 1
ATOM 2051 O O . GLU A 1 261 ? -27.059 8.594 0.459 1.00 89.56 261 GLU A O 1
ATOM 2056 N N . SER A 1 262 ? -25.492 8.088 1.987 1.00 88.50 262 SER A N 1
ATOM 2057 C CA . SER A 1 262 ? -25.030 6.843 1.364 1.00 88.50 262 SER A CA 1
ATOM 2058 C C . SER A 1 262 ? -25.803 5.595 1.825 1.00 88.50 262 SER A C 1
ATOM 2060 O O . SER A 1 262 ? -25.461 4.487 1.412 1.00 88.50 262 SER A O 1
ATOM 2062 N N . GLY A 1 263 ? -26.816 5.739 2.690 1.00 89.50 263 GLY A N 1
ATOM 2063 C CA . GLY A 1 263 ? -27.632 4.634 3.204 1.00 89.50 263 GLY A CA 1
ATOM 2064 C C . GLY A 1 263 ? -26.886 3.658 4.123 1.00 89.50 263 GLY A C 1
ATOM 2065 O O . GLY A 1 263 ? -27.222 2.474 4.168 1.00 89.50 263 GLY A O 1
ATOM 2066 N N . ILE A 1 264 ? -25.850 4.119 4.827 1.00 91.19 264 ILE A N 1
ATOM 2067 C CA . ILE A 1 264 ? -24.994 3.274 5.670 1.00 91.19 264 ILE A CA 1
ATOM 2068 C C . ILE A 1 264 ? -25.571 3.197 7.086 1.00 91.19 264 ILE A C 1
ATOM 2070 O O . ILE A 1 264 ? -25.629 4.194 7.797 1.00 91.19 264 ILE A O 1
ATOM 2074 N N . GLY A 1 265 ? -25.944 1.992 7.520 1.00 89.31 265 GLY A N 1
ATOM 2075 C CA . GLY A 1 265 ? -26.604 1.779 8.815 1.00 89.31 265 GLY A CA 1
ATOM 2076 C C . GLY A 1 265 ? -25.674 1.681 10.030 1.00 89.31 265 GLY A C 1
ATOM 2077 O O . GLY A 1 265 ? -26.160 1.668 11.158 1.00 89.31 265 GLY A O 1
ATOM 2078 N N . ARG A 1 266 ? -24.349 1.579 9.851 1.00 94.38 266 ARG A N 1
ATOM 2079 C CA . ARG A 1 266 ? -23.382 1.511 10.963 1.00 94.38 266 ARG A CA 1
ATOM 2080 C C . ARG A 1 266 ? -22.201 2.439 10.725 1.00 94.38 266 ARG A C 1
ATOM 2082 O O . ARG A 1 266 ? -21.515 2.334 9.710 1.00 94.38 266 ARG A O 1
ATOM 2089 N N . VAL A 1 267 ? -21.940 3.310 11.688 1.00 94.50 267 VAL A N 1
ATOM 2090 C CA . VAL A 1 267 ? -20.893 4.324 11.612 1.00 94.50 267 VAL A CA 1
ATOM 2091 C C . VAL A 1 267 ? -20.001 4.215 12.839 1.00 94.50 267 VAL A C 1
ATOM 2093 O O . VAL A 1 267 ? -20.479 4.229 13.971 1.00 94.50 267 VAL A O 1
ATOM 2096 N N . ILE A 1 268 ? -18.694 4.110 12.615 1.00 96.50 268 ILE A N 1
ATOM 2097 C CA . ILE A 1 268 ? -17.693 4.102 13.681 1.00 96.50 268 ILE A CA 1
ATOM 2098 C C . ILE A 1 268 ? -16.745 5.284 13.489 1.00 96.50 268 ILE A C 1
ATOM 2100 O O . ILE A 1 268 ? -16.291 5.568 12.383 1.00 96.50 268 ILE A O 1
ATOM 2104 N N . LEU A 1 269 ? -16.406 5.965 14.573 1.00 96.62 269 LEU A N 1
ATOM 2105 C CA . LEU A 1 269 ? -15.319 6.933 14.599 1.00 96.62 269 LEU A CA 1
ATOM 2106 C C . LEU A 1 269 ? -14.216 6.417 15.523 1.00 96.62 269 LEU A C 1
ATOM 2108 O O . LEU A 1 269 ? -14.473 6.128 16.687 1.00 96.62 269 LEU A O 1
ATOM 2112 N N . LEU A 1 270 ? -12.985 6.343 15.020 1.00 97.50 270 LEU A N 1
ATOM 2113 C CA . LEU A 1 270 ? -11.789 6.190 15.846 1.00 97.50 270 LEU A CA 1
ATOM 2114 C C . LEU A 1 270 ? -11.076 7.540 15.931 1.00 97.50 270 LEU A C 1
ATOM 2116 O O . LEU A 1 270 ? -10.580 8.034 14.919 1.00 97.50 270 LEU A O 1
ATOM 2120 N N . VAL A 1 271 ? -10.963 8.107 17.131 1.00 96.19 271 VAL A N 1
ATOM 2121 C CA . VAL A 1 271 ? -10.101 9.262 17.408 1.00 96.19 271 VAL A CA 1
ATOM 2122 C C . VAL A 1 271 ? -9.035 8.846 18.405 1.00 96.19 271 VAL A C 1
ATOM 2124 O O . VAL A 1 271 ? -9.334 8.580 19.557 1.00 96.19 271 VAL A O 1
ATOM 2127 N N . ASP A 1 272 ? -7.777 8.805 17.979 1.00 95.31 272 ASP A N 1
ATOM 2128 C CA . ASP A 1 272 ? -6.660 8.426 18.845 1.00 95.31 272 ASP A CA 1
ATOM 2129 C C . ASP A 1 272 ? -5.754 9.641 19.062 1.00 95.31 272 ASP A C 1
ATOM 2131 O O . ASP A 1 272 ? -4.778 9.852 18.332 1.00 95.31 272 ASP A O 1
ATOM 2135 N N . HIS A 1 273 ? -6.109 10.504 20.017 1.00 94.25 273 HIS A N 1
ATOM 2136 C CA . HIS A 1 273 ? -5.332 11.698 20.357 1.00 94.25 273 HIS A CA 1
ATOM 2137 C C . HIS A 1 273 ? -5.598 12.140 21.809 1.00 94.25 273 HIS A C 1
ATOM 2139 O O . HIS A 1 273 ? -6.755 12.351 22.161 1.00 94.25 273 HIS A O 1
ATOM 2145 N N . PRO A 1 274 ? -4.569 12.372 22.649 1.00 90.81 274 PRO A N 1
ATOM 2146 C CA . PRO A 1 274 ? -4.769 12.606 24.084 1.00 90.81 274 PRO A CA 1
ATOM 2147 C C . PRO A 1 274 ? -5.461 13.932 24.407 1.00 90.81 274 PRO A C 1
ATOM 2149 O O . PRO A 1 274 ? -6.107 14.052 25.437 1.00 90.81 274 PRO A O 1
ATOM 2152 N N . SER A 1 275 ? -5.344 14.936 23.535 1.00 91.56 275 SER A N 1
ATOM 2153 C CA . SER A 1 275 ? -6.053 16.218 23.691 1.00 91.56 275 SER A CA 1
ATOM 2154 C C . SER A 1 275 ? -7.461 16.215 23.081 1.00 91.56 275 SER A C 1
ATOM 2156 O O . SER A 1 275 ? -8.020 17.286 22.851 1.00 91.56 275 SER A O 1
ATOM 2158 N N . HIS A 1 276 ? -8.000 15.053 22.703 1.00 92.81 276 HIS A N 1
ATOM 2159 C CA . HIS A 1 276 ? -9.359 14.986 22.181 1.00 92.81 276 HIS A CA 1
ATOM 2160 C C . HIS A 1 276 ? -10.371 15.194 23.309 1.00 92.81 276 HIS A C 1
ATOM 2162 O O . HIS A 1 276 ? -10.282 14.566 24.360 1.00 92.81 276 HIS A O 1
ATOM 2168 N N . VAL A 1 277 ? -11.318 16.105 23.088 1.00 92.31 277 VAL A N 1
ATOM 2169 C CA . VAL A 1 277 ? -12.477 16.268 23.967 1.00 92.31 277 VAL A CA 1
ATOM 2170 C C . VAL A 1 277 ? -13.480 15.195 23.592 1.00 92.31 277 VAL A C 1
ATOM 2172 O O . VAL A 1 277 ? -13.765 15.032 22.407 1.00 92.31 277 VAL A O 1
ATOM 2175 N N . SER A 1 278 ? -13.998 14.490 24.596 1.00 93.38 278 SER A N 1
ATOM 2176 C CA . SER A 1 278 ? -14.869 13.350 24.356 1.00 93.38 278 SER A CA 1
ATOM 2177 C C . SER A 1 278 ? -16.107 13.722 23.537 1.00 93.38 278 SER A C 1
ATOM 2179 O O . SER A 1 278 ? -16.732 14.761 23.761 1.00 93.38 278 SER A O 1
ATOM 2181 N N . LEU A 1 279 ? -16.467 12.854 22.592 1.00 91.94 279 LEU A N 1
ATOM 2182 C CA . LEU A 1 279 ? -17.657 12.977 21.749 1.00 91.94 279 LEU A CA 1
ATOM 2183 C C . LEU A 1 279 ? -18.792 12.053 22.201 1.00 91.94 279 LEU A C 1
ATOM 2185 O O . LEU A 1 279 ? -19.796 11.949 21.499 1.00 91.94 279 LEU A O 1
ATOM 2189 N N . VAL A 1 280 ? -18.668 11.395 23.358 1.00 87.94 280 VAL A N 1
ATOM 2190 C CA . VAL A 1 280 ? -19.657 10.416 23.836 1.00 87.94 280 VAL A CA 1
ATOM 2191 C C . VAL A 1 280 ? -21.036 11.049 24.034 1.00 87.94 280 VAL A C 1
ATOM 2193 O O . VAL A 1 280 ? -22.018 10.534 23.509 1.00 87.94 280 VAL A O 1
ATOM 2196 N N . GLU A 1 281 ? -21.131 12.191 24.720 1.00 88.00 281 GLU A N 1
ATOM 2197 C CA . GLU A 1 281 ? -22.419 12.878 24.929 1.00 88.00 281 GLU A CA 1
ATOM 2198 C C . GLU A 1 281 ? -23.045 13.336 23.606 1.00 88.00 281 GLU A C 1
ATOM 2200 O O . GLU A 1 281 ? -24.245 13.179 23.382 1.00 88.00 281 GLU A O 1
ATOM 2205 N N . PHE A 1 282 ? -22.214 13.850 22.696 1.00 87.44 282 PHE A N 1
ATOM 2206 C CA . PHE A 1 282 ? -22.650 14.259 21.366 1.00 87.44 282 PHE A CA 1
ATOM 2207 C C . PHE A 1 282 ? -23.185 13.069 20.558 1.00 87.44 282 PHE A C 1
ATOM 2209 O O . PHE A 1 282 ? -24.251 13.160 19.956 1.00 87.44 282 PHE A O 1
ATOM 2216 N N . MET A 1 283 ? -22.473 11.941 20.578 1.00 88.62 283 MET A N 1
ATOM 2217 C CA . MET A 1 283 ? -22.892 10.695 19.942 1.00 88.62 283 MET A CA 1
ATOM 2218 C C . MET A 1 283 ? -24.225 10.198 20.509 1.00 88.62 283 MET A C 1
ATOM 2220 O O . MET A 1 283 ? -25.077 9.813 19.717 1.00 88.62 283 MET A O 1
ATOM 2224 N N . LEU A 1 284 ? -24.429 10.216 21.831 1.00 85.50 284 LEU A N 1
ATOM 2225 C CA . LEU A 1 284 ? -25.696 9.791 22.440 1.00 85.50 284 LEU A CA 1
ATOM 2226 C C . LEU A 1 284 ? -26.868 10.652 21.948 1.00 85.50 284 LEU A C 1
ATOM 2228 O O . LEU A 1 284 ? -27.869 10.112 21.488 1.00 85.50 284 LEU A O 1
ATOM 2232 N N . GLY A 1 285 ? -26.701 11.979 21.926 1.00 85.25 285 GLY A N 1
ATOM 2233 C CA . GLY A 1 285 ? -27.723 12.882 21.387 1.00 85.25 285 GLY A CA 1
ATOM 2234 C C . GLY A 1 285 ? -28.016 12.649 19.899 1.00 85.25 285 GLY A C 1
ATOM 2235 O O . GLY A 1 285 ? -29.164 12.750 19.469 1.00 85.25 285 GLY A O 1
ATOM 2236 N N . LEU A 1 286 ? -26.998 12.297 19.106 1.00 83.00 286 LEU A N 1
ATOM 2237 C CA . LEU A 1 286 ? -27.189 11.912 17.706 1.00 83.00 286 LEU A CA 1
ATOM 2238 C C . LEU A 1 286 ? -27.881 10.561 17.551 1.00 83.00 286 LEU A C 1
ATOM 2240 O O . LEU A 1 286 ? -28.740 10.420 16.687 1.00 83.00 286 LEU A O 1
ATOM 2244 N N . GLN A 1 287 ? -27.514 9.580 18.369 1.00 82.31 287 GLN A N 1
ATOM 2245 C CA . GLN A 1 287 ? -28.105 8.250 18.342 1.00 82.31 287 GLN A CA 1
ATOM 2246 C C . GLN A 1 287 ? -29.603 8.324 18.639 1.00 82.31 287 GLN A C 1
ATOM 2248 O O . GLN A 1 287 ? -30.368 7.655 17.954 1.00 82.31 287 GLN A O 1
ATOM 2253 N N . ASP A 1 288 ? -30.017 9.167 19.588 1.00 79.12 288 ASP A N 1
ATOM 2254 C CA . ASP A 1 288 ? -31.426 9.391 19.925 1.00 79.12 288 ASP A CA 1
ATOM 2255 C C . ASP A 1 288 ? -32.187 10.105 18.796 1.00 79.12 288 ASP A C 1
ATOM 2257 O O . ASP A 1 288 ? -33.330 9.752 18.501 1.00 79.12 288 ASP A O 1
ATOM 2261 N N . ALA A 1 289 ? -31.554 11.072 18.125 1.00 75.44 289 ALA A N 1
ATOM 2262 C CA . ALA A 1 289 ? -32.168 11.840 17.040 1.00 75.44 289 ALA A CA 1
ATOM 2263 C C . ALA A 1 289 ? -32.287 11.057 15.717 1.00 75.44 289 ALA A C 1
ATOM 2265 O O . ALA A 1 289 ? -33.287 11.183 15.013 1.00 75.44 289 ALA A O 1
ATOM 2266 N N . GLU A 1 290 ? -31.287 10.238 15.383 1.00 71.12 290 GLU A N 1
ATOM 2267 C CA . GLU A 1 290 ? -31.190 9.468 14.127 1.00 71.12 290 GLU A CA 1
ATOM 2268 C C . GLU A 1 290 ? -31.691 8.008 14.288 1.00 71.12 290 GLU A C 1
ATOM 2270 O O . GLU A 1 290 ? -31.582 7.184 13.373 1.00 71.12 290 GLU A O 1
ATOM 2275 N N . SER A 1 291 ? -32.244 7.691 15.467 1.00 56.84 291 SER A N 1
ATOM 2276 C CA . SER A 1 291 ? -32.518 6.365 16.062 1.00 56.84 291 SER A CA 1
ATOM 2277 C C . SER A 1 291 ? -33.352 5.371 15.248 1.00 56.84 291 SER A C 1
ATOM 2279 O O . SER A 1 291 ? -33.470 4.215 15.652 1.00 56.84 291 SER A O 1
ATOM 2281 N N . ALA A 1 292 ? -33.915 5.747 14.100 1.00 63.69 292 ALA A N 1
ATOM 2282 C CA . ALA A 1 292 ? -34.743 4.821 13.337 1.00 63.69 292 ALA A CA 1
ATOM 2283 C C . ALA A 1 292 ? -33.925 3.746 12.598 1.00 63.69 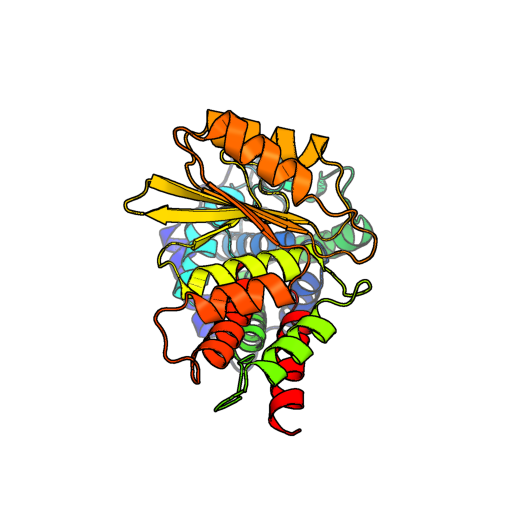292 ALA A C 1
ATOM 2285 O O . ALA A 1 292 ? -34.396 2.617 12.507 1.00 63.69 292 ALA A O 1
ATOM 2286 N N . ASN A 1 293 ? -32.731 4.061 12.067 1.00 75.94 293 ASN A N 1
ATOM 2287 C CA . ASN A 1 293 ? -32.037 3.159 11.125 1.00 75.94 293 ASN A CA 1
ATOM 2288 C C . ASN A 1 293 ? -30.494 3.174 11.167 1.00 75.94 293 ASN A C 1
ATOM 2290 O O . ASN A 1 293 ? -29.870 2.546 10.309 1.00 75.94 293 ASN A O 1
ATOM 2294 N N . MET A 1 294 ? -29.856 3.866 12.118 1.00 86.75 294 MET A N 1
ATOM 2295 C CA . MET A 1 294 ? -28.391 3.972 12.159 1.00 86.75 294 MET A CA 1
ATOM 2296 C C . MET A 1 294 ? -27.815 3.725 13.555 1.00 86.75 294 MET A C 1
ATOM 2298 O O . MET A 1 294 ? -28.339 4.207 14.554 1.00 86.75 294 MET A O 1
ATOM 2302 N N . GLN A 1 295 ? -26.708 2.988 13.612 1.00 91.38 295 GLN A N 1
ATOM 2303 C CA . GLN A 1 295 ? -25.915 2.754 14.816 1.00 91.38 295 GLN A CA 1
ATOM 2304 C C . GLN A 1 295 ? -24.602 3.533 14.731 1.00 91.38 295 GLN A C 1
ATOM 2306 O O . GLN A 1 295 ? -23.841 3.364 13.777 1.00 91.38 295 GLN A O 1
ATOM 2311 N N . ILE A 1 296 ? -24.320 4.348 15.742 1.00 92.69 296 ILE A N 1
ATOM 2312 C CA . ILE A 1 296 ? -23.122 5.180 15.839 1.00 92.69 296 ILE A CA 1
ATOM 2313 C C . ILE A 1 296 ? -22.276 4.688 17.015 1.00 92.69 296 ILE A C 1
ATOM 2315 O O . ILE A 1 296 ? -22.803 4.399 18.086 1.00 92.69 296 ILE A O 1
ATOM 2319 N N . ASN A 1 297 ? -20.959 4.592 16.827 1.00 94.06 297 ASN A N 1
ATOM 2320 C CA . ASN A 1 297 ? -20.025 4.270 17.904 1.00 94.06 297 ASN A CA 1
ATOM 2321 C C . ASN A 1 297 ? -18.753 5.120 17.816 1.00 94.06 297 ASN A C 1
ATOM 2323 O O . ASN A 1 297 ? -18.255 5.388 16.719 1.00 94.06 297 ASN A O 1
ATOM 2327 N N . VAL A 1 298 ? -18.202 5.515 18.965 1.00 95.62 298 VAL A N 1
ATOM 2328 C CA . VAL A 1 298 ? -16.969 6.312 19.048 1.00 95.62 298 VAL A CA 1
ATOM 2329 C C . VAL A 1 298 ? -15.945 5.600 19.926 1.00 95.62 298 VAL A C 1
ATOM 2331 O O . VAL A 1 298 ? -16.211 5.281 21.081 1.00 95.62 298 VAL A O 1
ATOM 2334 N N . PHE A 1 299 ? -14.748 5.390 19.382 1.00 96.88 299 PHE A N 1
ATOM 2335 C CA . PHE A 1 299 ? -13.578 4.921 20.113 1.00 96.88 299 PHE A CA 1
ATOM 2336 C C . PHE A 1 299 ? -12.565 6.055 20.234 1.00 96.88 299 PHE A C 1
ATOM 2338 O O . PHE A 1 299 ? -12.044 6.541 19.235 1.00 96.88 299 PHE A O 1
ATOM 2345 N N . GLU A 1 300 ? -12.249 6.444 21.466 1.00 95.62 300 GLU A N 1
ATOM 2346 C CA . GLU A 1 300 ? -11.331 7.559 21.762 1.00 95.62 300 GLU A CA 1
ATOM 2347 C C . GLU A 1 300 ? -9.896 7.088 22.056 1.00 95.62 300 GLU A C 1
ATOM 2349 O O . GLU A 1 300 ? -9.060 7.829 22.571 1.00 95.62 300 GLU A O 1
ATOM 2354 N N . SER A 1 301 ? -9.605 5.817 21.760 1.00 96.44 301 SER A N 1
ATOM 2355 C CA . SER A 1 301 ? -8.247 5.277 21.779 1.00 96.44 301 SER A CA 1
ATOM 2356 C C . SER A 1 301 ? -8.124 4.021 20.922 1.00 96.44 301 SER A C 1
ATOM 2358 O O . SER A 1 301 ? -9.055 3.211 20.833 1.00 96.44 301 SER A O 1
ATOM 2360 N N . SER A 1 302 ? -6.929 3.802 20.369 1.00 97.38 302 SER A N 1
ATOM 2361 C CA . SER A 1 302 ? -6.599 2.560 19.654 1.00 97.38 302 SER A CA 1
ATOM 2362 C C . SER A 1 302 ? -6.748 1.322 20.552 1.00 97.38 302 SER A C 1
ATOM 2364 O O . SER A 1 302 ? -7.246 0.289 20.115 1.00 97.38 302 SER A O 1
ATOM 2366 N N . VAL A 1 303 ? -6.391 1.423 21.838 1.00 97.62 303 VAL A N 1
ATOM 2367 C CA . VAL A 1 303 ? -6.553 0.322 22.807 1.00 97.62 303 VAL A CA 1
ATOM 2368 C C . VAL A 1 303 ? -8.032 0.026 23.089 1.00 97.62 303 VAL A C 1
ATOM 2370 O O . VAL A 1 303 ? -8.404 -1.139 23.214 1.00 97.62 303 VAL A O 1
ATOM 2373 N N . GLY A 1 304 ? -8.888 1.051 23.158 1.00 97.56 304 GLY A N 1
ATOM 2374 C CA . GLY A 1 304 ? -10.334 0.877 23.326 1.00 97.56 304 GLY A CA 1
ATOM 2375 C C . GLY A 1 304 ? -10.977 0.135 22.153 1.00 97.56 304 GLY A C 1
ATOM 2376 O O . GLY A 1 304 ? -11.763 -0.792 22.366 1.00 97.56 304 GLY A O 1
ATOM 2377 N N . LEU A 1 305 ? -10.578 0.476 20.922 1.00 98.25 305 LEU A N 1
ATOM 2378 C CA . LEU A 1 305 ? -10.995 -0.265 19.731 1.00 98.25 305 LEU A CA 1
ATOM 2379 C C . LEU A 1 305 ? -10.475 -1.710 19.761 1.00 98.25 305 LEU A C 1
ATOM 2381 O O . LEU A 1 305 ? -11.249 -2.631 19.513 1.00 98.25 305 LEU A O 1
ATOM 2385 N N . ALA A 1 306 ? -9.202 -1.918 20.122 1.00 98.19 306 ALA A N 1
ATOM 2386 C CA . ALA A 1 306 ? -8.603 -3.250 20.235 1.00 98.19 306 ALA A CA 1
ATOM 2387 C C . ALA A 1 306 ? -9.405 -4.146 21.184 1.00 98.19 306 ALA A C 1
ATOM 2389 O O . ALA A 1 306 ? -9.767 -5.263 20.832 1.00 98.19 306 ALA A O 1
ATOM 2390 N N . ARG A 1 307 ? -9.710 -3.635 22.383 1.00 97.94 307 ARG A N 1
ATOM 2391 C CA . ARG A 1 307 ? -10.464 -4.364 23.406 1.00 97.94 307 ARG A CA 1
ATOM 2392 C C . ARG A 1 307 ? -11.832 -4.792 22.888 1.00 97.94 307 ARG A C 1
ATOM 2394 O O . ARG A 1 307 ? -12.180 -5.959 23.014 1.00 97.94 307 ARG A O 1
ATOM 2401 N N . SER A 1 308 ? -12.551 -3.870 22.254 1.00 97.50 308 SER A N 1
ATOM 2402 C CA . SER A 1 308 ? -13.890 -4.135 21.717 1.00 97.50 308 SER A CA 1
ATOM 2403 C C . SER A 1 308 ? -13.849 -5.132 20.556 1.00 97.50 308 SER A C 1
ATOM 2405 O O . SER A 1 308 ? -14.692 -6.018 20.460 1.00 97.50 308 SER A O 1
ATOM 2407 N N . ALA A 1 309 ? -12.828 -5.045 19.697 1.00 97.81 309 ALA A N 1
ATOM 2408 C CA . ALA A 1 309 ? -12.625 -5.998 18.611 1.00 97.81 309 ALA A CA 1
ATOM 2409 C C . ALA A 1 309 ? -12.318 -7.414 19.125 1.00 97.81 309 ALA A C 1
ATOM 2411 O O . ALA A 1 309 ? -12.830 -8.381 18.568 1.00 97.81 309 ALA A O 1
ATOM 2412 N N . LEU A 1 310 ? -11.516 -7.545 20.189 1.00 97.81 310 LEU A N 1
ATOM 2413 C CA . LEU A 1 310 ? -11.256 -8.837 20.832 1.00 97.81 310 LEU A CA 1
ATOM 2414 C C . LEU A 1 310 ? -12.505 -9.391 21.529 1.00 97.81 310 LEU A C 1
ATOM 2416 O O . LEU A 1 310 ? -12.745 -10.590 21.459 1.00 97.81 310 LEU A O 1
ATOM 2420 N N . GLU A 1 311 ? -13.294 -8.531 22.174 1.00 96.50 311 GLU A N 1
ATOM 2421 C CA . GLU A 1 311 ? -14.519 -8.911 22.886 1.00 96.50 311 GLU A CA 1
ATOM 2422 C C . GLU A 1 311 ? -15.611 -9.438 21.946 1.00 96.50 311 GLU A C 1
ATOM 2424 O O . GLU A 1 311 ? -16.280 -10.417 22.264 1.00 96.50 311 GLU A O 1
ATOM 2429 N N . TRP A 1 312 ? -15.781 -8.818 20.776 1.00 95.38 312 TRP A N 1
ATOM 2430 C CA . TRP A 1 312 ? -16.800 -9.222 19.798 1.00 95.38 312 TRP A CA 1
ATOM 2431 C C . TRP A 1 312 ? -16.302 -10.230 18.761 1.00 95.38 312 TRP A C 1
ATOM 2433 O O . TRP A 1 312 ? -17.073 -10.669 17.905 1.00 95.38 312 TRP A O 1
ATOM 2443 N N . SER A 1 313 ? -15.017 -10.586 18.811 1.00 95.81 313 SER A N 1
ATOM 2444 C CA . SER A 1 313 ? -14.429 -11.585 17.926 1.00 95.81 313 SER A CA 1
ATOM 2445 C C . SER A 1 313 ? -15.118 -12.938 18.099 1.00 95.81 313 SER A C 1
ATOM 2447 O O . SER A 1 313 ? -15.427 -13.366 19.207 1.00 95.81 313 SER A O 1
ATOM 2449 N N . SER A 1 314 ? -15.303 -13.652 16.988 1.00 92.25 314 SER A N 1
ATOM 2450 C CA . SER A 1 314 ? -15.765 -15.049 17.017 1.00 92.25 314 SER A CA 1
ATOM 2451 C C . SER A 1 314 ? -14.645 -16.054 17.324 1.00 92.25 314 SER A C 1
ATOM 2453 O O . SER A 1 314 ? -14.901 -17.252 17.434 1.00 92.25 314 SER A O 1
ATOM 2455 N N . LEU A 1 315 ? -13.399 -15.583 17.434 1.00 95.12 315 LEU A N 1
ATOM 2456 C CA . LEU A 1 315 ? -12.237 -16.407 17.755 1.00 95.12 315 LEU A CA 1
ATOM 2457 C C . LEU A 1 315 ? -12.146 -16.679 19.264 1.00 95.12 315 LEU A C 1
ATOM 2459 O O . LEU A 1 315 ? -12.561 -15.830 20.055 1.00 95.12 315 LEU A O 1
ATOM 2463 N N . PRO A 1 316 ? -11.520 -17.796 19.681 1.00 95.25 316 PRO A N 1
ATOM 2464 C CA . PRO A 1 316 ? -11.098 -17.974 21.067 1.00 95.25 316 PRO A CA 1
ATOM 2465 C C . PRO A 1 316 ? -10.273 -16.773 21.546 1.00 95.25 316 PRO A C 1
ATOM 2467 O O . PRO A 1 316 ? -9.398 -16.274 20.827 1.00 95.25 316 PRO A O 1
ATOM 2470 N N . PHE A 1 317 ? -10.554 -16.291 22.758 1.00 93.94 317 PHE A N 1
ATOM 2471 C CA . PHE A 1 317 ? -9.942 -15.068 23.286 1.00 93.94 317 PHE A CA 1
ATOM 2472 C C . PHE A 1 317 ? -8.414 -15.179 23.382 1.00 93.94 317 PHE A C 1
ATOM 2474 O O . PHE A 1 317 ? -7.699 -14.200 23.197 1.00 93.94 317 PHE A O 1
ATOM 2481 N N . GLU A 1 318 ? -7.897 -16.379 23.633 1.00 93.81 318 GLU A N 1
ATOM 2482 C CA . GLU A 1 318 ? -6.471 -16.684 23.685 1.00 93.81 318 GLU A CA 1
ATOM 2483 C C . GLU A 1 318 ? -5.750 -16.602 22.329 1.00 93.81 318 GLU A C 1
ATOM 2485 O O . GLU A 1 318 ? -4.525 -16.457 22.316 1.00 93.81 318 GLU A O 1
ATOM 2490 N N . ASP A 1 319 ? -6.491 -16.669 21.221 1.00 95.44 319 ASP A N 1
ATOM 2491 C CA . ASP A 1 319 ? -5.959 -16.651 19.855 1.00 95.44 319 ASP A CA 1
ATOM 2492 C C . ASP A 1 319 ? -6.147 -15.280 19.190 1.00 95.44 319 ASP A C 1
ATOM 2494 O O . ASP A 1 319 ? -5.310 -14.836 18.394 1.00 95.44 319 ASP A O 1
ATOM 2498 N N . ALA A 1 320 ? -7.232 -14.578 19.535 1.00 97.25 320 ALA A N 1
ATOM 2499 C CA . ALA A 1 320 ? -7.615 -13.309 18.924 1.00 97.25 320 ALA A CA 1
ATOM 2500 C C . ALA A 1 320 ? -6.505 -12.228 18.947 1.00 97.25 320 ALA A C 1
ATOM 2502 O O . ALA A 1 320 ? -6.317 -11.576 17.915 1.00 97.25 320 ALA A O 1
ATOM 2503 N N . PRO A 1 321 ? -5.709 -12.047 20.026 1.00 97.81 321 PRO A N 1
ATOM 2504 C CA . PRO A 1 321 ? -4.602 -11.091 20.041 1.00 97.81 321 PRO A CA 1
ATOM 2505 C C . PRO A 1 321 ? -3.549 -11.351 18.959 1.00 97.81 321 PRO A C 1
ATOM 2507 O O . PRO A 1 321 ? -3.135 -10.423 18.258 1.00 97.81 321 PRO A O 1
ATOM 2510 N N . LEU A 1 322 ? -3.134 -12.611 18.789 1.00 97.12 322 LEU A N 1
ATOM 2511 C CA . LEU A 1 322 ? -2.138 -12.978 17.784 1.00 97.12 322 LEU A CA 1
ATOM 2512 C C . LEU A 1 322 ? -2.693 -12.783 16.372 1.00 97.12 322 LEU A C 1
ATOM 2514 O O . LEU A 1 322 ? -1.996 -12.242 15.510 1.00 97.12 322 LEU A O 1
ATOM 2518 N N . VAL A 1 323 ? -3.951 -13.170 16.149 1.00 97.56 323 VAL A N 1
ATOM 2519 C CA . VAL A 1 323 ? -4.615 -12.967 14.858 1.00 97.56 323 VAL A CA 1
ATOM 2520 C C . VAL A 1 323 ? -4.719 -11.477 14.537 1.00 97.56 323 VAL A C 1
ATOM 2522 O O . VAL A 1 323 ? -4.367 -11.082 13.428 1.00 97.56 323 VAL A O 1
ATOM 2525 N N . LEU A 1 324 ? -5.092 -10.623 15.497 1.00 98.25 324 LEU A N 1
ATOM 2526 C CA . LEU A 1 324 ? -5.114 -9.172 15.287 1.00 98.25 324 LEU A CA 1
ATOM 2527 C C . LEU A 1 324 ? -3.731 -8.637 14.906 1.00 98.25 324 LEU A C 1
ATOM 2529 O O . LEU A 1 324 ? -3.604 -7.830 13.984 1.00 98.25 324 LEU A O 1
ATOM 2533 N N . ALA A 1 325 ? -2.678 -9.117 15.571 1.00 98.00 325 ALA A N 1
ATOM 2534 C CA . ALA A 1 325 ? -1.317 -8.710 15.257 1.00 98.00 325 ALA A CA 1
ATOM 2535 C C . ALA A 1 325 ? -0.886 -9.096 13.835 1.00 98.00 325 ALA A C 1
ATOM 2537 O O . ALA A 1 325 ? -0.221 -8.312 13.147 1.00 98.00 325 ALA A O 1
ATOM 2538 N N . GLN A 1 326 ? -1.292 -10.279 13.376 1.00 97.50 326 GLN A N 1
ATOM 2539 C CA . GLN A 1 326 ? -1.056 -10.747 12.013 1.00 97.50 326 GLN A CA 1
ATOM 2540 C C . GLN A 1 326 ? -1.858 -9.932 10.990 1.00 97.50 326 GLN A C 1
ATOM 2542 O O . GLN A 1 326 ? -1.268 -9.431 10.032 1.00 97.50 326 GLN A O 1
ATOM 2547 N N . ARG A 1 327 ? -3.158 -9.708 11.230 1.00 97.44 327 ARG A N 1
ATOM 2548 C CA . ARG A 1 327 ? -4.022 -8.876 10.371 1.00 97.44 327 ARG A CA 1
ATOM 2549 C C . ARG A 1 327 ? -3.505 -7.450 10.251 1.00 97.44 327 ARG A C 1
ATOM 2551 O O . ARG A 1 327 ? -3.447 -6.910 9.153 1.00 97.44 327 ARG A O 1
ATOM 2558 N N . MET A 1 328 ? -3.021 -6.866 11.344 1.00 97.31 328 MET A N 1
ATOM 2559 C CA . MET A 1 328 ? -2.398 -5.544 11.319 1.00 97.31 328 MET A CA 1
ATOM 2560 C C . MET A 1 328 ? -1.185 -5.502 10.381 1.00 97.31 328 MET A C 1
ATOM 2562 O O . MET A 1 328 ? -1.055 -4.585 9.569 1.00 97.31 328 MET A O 1
ATOM 2566 N N . LEU A 1 329 ? -0.319 -6.520 10.420 1.00 97.00 329 LEU A N 1
ATOM 2567 C CA . LEU A 1 329 ? 0.818 -6.598 9.503 1.00 97.00 329 LEU A CA 1
ATOM 2568 C C . LEU A 1 329 ? 0.375 -6.741 8.037 1.00 97.00 329 LEU A C 1
ATOM 2570 O O . LEU A 1 329 ? 0.987 -6.140 7.153 1.00 97.00 329 LEU A O 1
ATOM 2574 N N . GLU A 1 330 ? -0.670 -7.525 7.771 1.00 95.06 330 GLU A N 1
ATOM 2575 C CA . GLU A 1 330 ? -1.257 -7.672 6.433 1.00 95.06 330 GLU A CA 1
ATOM 2576 C C . GLU A 1 330 ? -1.819 -6.341 5.919 1.00 95.06 330 GLU A C 1
ATOM 2578 O O . GLU A 1 330 ? -1.478 -5.923 4.811 1.00 95.06 330 GLU A O 1
ATOM 2583 N N . ARG A 1 331 ? -2.580 -5.620 6.750 1.00 95.12 331 ARG A N 1
ATOM 2584 C CA . ARG A 1 331 ? -3.140 -4.309 6.402 1.00 95.12 331 ARG A CA 1
ATOM 2585 C C . ARG A 1 331 ? -2.063 -3.257 6.181 1.00 95.12 331 ARG A C 1
ATOM 2587 O O . ARG A 1 331 ? -2.144 -2.513 5.209 1.00 95.12 331 ARG A O 1
ATOM 2594 N N . LEU A 1 332 ? -1.001 -3.238 6.990 1.00 94.38 332 LEU A N 1
ATOM 2595 C CA . LEU A 1 332 ? 0.154 -2.367 6.746 1.00 94.38 332 LEU A CA 1
ATOM 2596 C C . LEU A 1 332 ? 0.812 -2.646 5.381 1.00 94.38 332 LEU A C 1
ATOM 2598 O O . LEU A 1 332 ? 1.204 -1.706 4.687 1.00 94.38 332 LEU A O 1
ATOM 2602 N N . LYS A 1 333 ? 0.930 -3.920 4.974 1.00 91.31 333 LYS A N 1
ATOM 2603 C CA . LYS A 1 333 ? 1.456 -4.294 3.648 1.00 91.31 333 LYS A CA 1
ATOM 2604 C C . LYS A 1 333 ? 0.526 -3.830 2.524 1.00 91.31 333 LYS A C 1
ATOM 2606 O O . LYS A 1 333 ? 1.009 -3.296 1.528 1.00 91.31 333 LYS A O 1
ATOM 2611 N N . GLU A 1 334 ? -0.784 -4.004 2.687 1.00 88.50 334 GLU A N 1
ATOM 2612 C CA . GLU A 1 334 ? -1.804 -3.607 1.708 1.00 88.50 334 GLU A CA 1
ATOM 2613 C C . GLU A 1 334 ? -1.784 -2.101 1.422 1.00 88.50 334 GLU A C 1
ATOM 2615 O O . GLU A 1 334 ? -1.768 -1.693 0.256 1.00 88.50 334 GLU A O 1
ATOM 2620 N N . ILE A 1 335 ? -1.694 -1.279 2.474 1.00 87.06 335 ILE A N 1
ATOM 2621 C CA . ILE A 1 335 ? -1.605 0.185 2.354 1.00 87.06 335 ILE A CA 1
ATOM 2622 C C . ILE A 1 335 ? -0.192 0.685 2.006 1.00 87.06 335 ILE A C 1
ATOM 2624 O O . ILE A 1 335 ? 0.066 1.892 2.008 1.00 87.06 335 ILE A O 1
ATOM 2628 N N . GLU A 1 336 ? 0.723 -0.238 1.697 1.00 87.25 336 GLU A N 1
ATOM 2629 C CA . GLU A 1 336 ? 2.100 0.024 1.289 1.00 87.25 336 GLU A CA 1
ATOM 2630 C C . GLU A 1 336 ? 2.916 0.828 2.316 1.00 87.25 336 GLU A C 1
ATOM 2632 O O . GLU A 1 336 ? 3.650 1.767 1.951 1.00 87.25 336 GLU A O 1
ATOM 2637 N N . ALA A 1 337 ? 2.777 0.480 3.598 1.00 89.56 337 ALA A N 1
ATOM 2638 C CA . ALA A 1 337 ? 3.620 1.024 4.652 1.00 89.56 337 ALA A CA 1
ATOM 2639 C C . ALA A 1 337 ? 5.110 0.702 4.379 1.00 89.56 337 ALA A C 1
ATOM 2641 O O . ALA A 1 337 ? 5.424 -0.363 3.834 1.00 89.56 337 ALA A O 1
ATOM 2642 N N . PRO A 1 338 ? 6.043 1.600 4.745 1.00 89.19 338 PRO A N 1
ATOM 2643 C CA . PRO A 1 338 ? 7.476 1.382 4.595 1.00 89.19 338 PRO A CA 1
ATOM 2644 C C . PRO A 1 338 ? 7.947 0.112 5.303 1.00 89.19 338 PRO A C 1
ATOM 2646 O O . PRO A 1 338 ? 7.417 -0.267 6.350 1.00 89.19 338 PRO A O 1
ATOM 2649 N N . VAL A 1 339 ? 8.995 -0.511 4.763 1.00 90.62 339 VAL A N 1
ATOM 2650 C CA . VAL A 1 339 ? 9.621 -1.727 5.313 1.00 90.62 339 VAL A CA 1
ATOM 2651 C C . VAL A 1 339 ? 10.015 -1.532 6.780 1.00 90.62 339 VAL A C 1
ATOM 2653 O O . VAL A 1 339 ? 9.842 -2.433 7.600 1.00 90.62 339 VAL A O 1
ATOM 2656 N N . GLU A 1 340 ? 10.473 -0.334 7.131 1.00 92.50 340 GLU A N 1
ATOM 2657 C CA . GLU A 1 340 ? 10.844 0.065 8.484 1.00 92.50 340 GLU A CA 1
ATOM 2658 C C . GLU A 1 340 ? 9.643 0.006 9.435 1.00 92.50 340 GLU A C 1
ATOM 2660 O O . GLU A 1 340 ? 9.775 -0.499 10.548 1.00 92.50 340 GLU A O 1
ATOM 2665 N N . THR A 1 341 ? 8.468 0.453 8.974 1.00 94.75 341 THR A N 1
ATOM 2666 C CA . THR A 1 341 ? 7.211 0.434 9.741 1.00 94.75 341 THR A CA 1
ATOM 2667 C C . THR A 1 341 ? 6.690 -0.994 9.913 1.00 94.75 341 THR A C 1
ATOM 2669 O O . THR A 1 341 ? 6.277 -1.369 11.008 1.00 94.75 341 THR A O 1
ATOM 2672 N N . LEU A 1 342 ? 6.775 -1.828 8.869 1.00 95.31 342 LEU A N 1
ATOM 2673 C CA . LEU A 1 342 ? 6.450 -3.258 8.965 1.00 95.31 342 LEU A CA 1
ATOM 2674 C C . LEU A 1 342 ? 7.349 -3.967 9.991 1.00 95.31 342 LEU A C 1
ATOM 2676 O O . LEU A 1 342 ? 6.877 -4.746 10.821 1.00 95.31 342 LEU A O 1
ATOM 2680 N N . GLY A 1 343 ? 8.652 -3.679 9.941 1.00 94.88 343 GLY A N 1
ATOM 2681 C CA . GLY A 1 343 ? 9.633 -4.217 10.877 1.00 94.88 343 GLY A CA 1
ATOM 2682 C C . GLY A 1 343 ? 9.430 -3.713 12.306 1.00 94.88 343 GLY A C 1
ATOM 2683 O O . GLY A 1 343 ? 9.604 -4.486 13.242 1.00 94.88 343 GLY A O 1
ATOM 2684 N N . GLU A 1 344 ? 9.045 -2.448 12.490 1.00 95.50 344 GLU A N 1
ATOM 2685 C CA . GLU A 1 344 ? 8.721 -1.880 13.804 1.00 95.50 344 GLU A CA 1
ATOM 2686 C C . GLU A 1 344 ? 7.536 -2.608 14.442 1.00 95.50 344 GLU A C 1
ATOM 2688 O O . GLU A 1 344 ? 7.663 -3.045 15.582 1.00 95.50 344 GLU A O 1
ATOM 2693 N N . TRP A 1 345 ? 6.451 -2.853 13.698 1.00 96.69 345 TRP A N 1
ATOM 2694 C CA . TRP A 1 345 ? 5.312 -3.621 14.212 1.00 96.69 345 TRP A CA 1
ATOM 2695 C C . TRP A 1 345 ? 5.700 -5.053 14.593 1.00 96.69 345 TRP A C 1
ATOM 2697 O O . TRP A 1 345 ? 5.408 -5.525 15.692 1.00 96.69 345 TRP A O 1
ATOM 2707 N N . SER A 1 346 ? 6.430 -5.738 13.708 1.00 95.25 346 SER A N 1
ATOM 2708 C CA . SER A 1 346 ? 6.904 -7.097 13.976 1.00 95.25 346 SER A CA 1
ATOM 2709 C C . SER A 1 346 ? 7.798 -7.176 15.217 1.00 9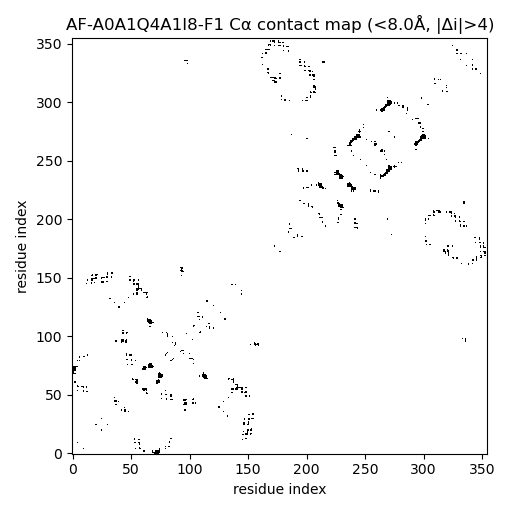5.25 346 SER A C 1
ATOM 2711 O O . SER A 1 346 ? 7.721 -8.162 15.951 1.00 95.25 346 SER A O 1
ATOM 2713 N N . ARG A 1 347 ? 8.641 -6.163 15.458 1.00 93.62 347 ARG A N 1
ATOM 2714 C CA . ARG A 1 347 ? 9.483 -6.079 16.659 1.00 93.62 347 ARG A CA 1
ATOM 2715 C C . ARG A 1 347 ? 8.673 -5.742 17.904 1.00 93.62 347 ARG A C 1
ATOM 2717 O O . ARG A 1 347 ? 8.917 -6.371 18.925 1.00 93.62 347 ARG A O 1
ATOM 2724 N N . ALA A 1 348 ? 7.720 -4.812 17.821 1.00 92.88 348 ALA A N 1
ATOM 2725 C CA . ALA A 1 348 ? 6.862 -4.441 18.946 1.00 92.88 348 ALA A CA 1
ATOM 2726 C C . ALA A 1 348 ? 6.156 -5.676 19.524 1.00 92.88 348 ALA A C 1
ATOM 2728 O O . ALA A 1 348 ? 6.210 -5.912 20.726 1.00 92.88 348 ALA A O 1
ATOM 2729 N N . ILE A 1 349 ? 5.614 -6.537 18.659 1.00 93.81 349 ILE A N 1
ATOM 2730 C CA . ILE A 1 349 ? 5.004 -7.807 19.075 1.00 93.81 349 ILE A CA 1
ATOM 2731 C C . ILE A 1 349 ? 6.041 -8.794 19.637 1.00 93.81 349 ILE A C 1
ATOM 2733 O O . ILE A 1 349 ? 5.813 -9.402 20.680 1.00 93.81 349 ILE A O 1
ATOM 2737 N N . GLY A 1 350 ? 7.201 -8.940 18.986 1.00 87.50 350 GLY A N 1
ATOM 2738 C CA . GLY A 1 350 ? 8.249 -9.867 19.435 1.00 87.50 350 GLY A CA 1
ATOM 2739 C C . GLY A 1 350 ? 8.890 -9.500 20.781 1.00 87.50 350 GLY A C 1
ATOM 2740 O O . GLY A 1 350 ? 9.300 -10.388 21.525 1.00 87.50 350 GLY A O 1
ATOM 2741 N N . VAL A 1 351 ? 8.970 -8.209 21.118 1.00 83.44 351 VAL A N 1
ATOM 2742 C CA . VAL A 1 351 ? 9.468 -7.745 22.424 1.00 83.44 351 VAL A CA 1
ATOM 2743 C C . VAL A 1 351 ? 8.490 -8.104 23.536 1.00 83.44 351 VAL A C 1
ATOM 2745 O O . VAL A 1 351 ? 8.928 -8.553 24.591 1.00 83.44 351 VAL A O 1
ATOM 2748 N N . MET A 1 352 ? 7.186 -7.936 23.304 1.00 79.12 352 MET A N 1
ATOM 2749 C CA . MET A 1 352 ? 6.183 -8.175 24.345 1.00 79.12 352 MET A CA 1
ATOM 2750 C C . MET A 1 352 ? 5.999 -9.665 24.655 1.00 79.12 352 MET A C 1
ATOM 2752 O O . MET A 1 352 ? 5.740 -9.995 25.797 1.00 79.12 352 MET A O 1
ATOM 2756 N N . GLN A 1 353 ? 6.242 -10.571 23.700 1.00 69.69 353 GLN A N 1
ATOM 2757 C CA . GLN A 1 353 ? 6.213 -12.020 23.961 1.00 69.69 353 GLN A CA 1
ATOM 2758 C C . GLN A 1 353 ? 7.294 -12.493 24.957 1.00 69.69 3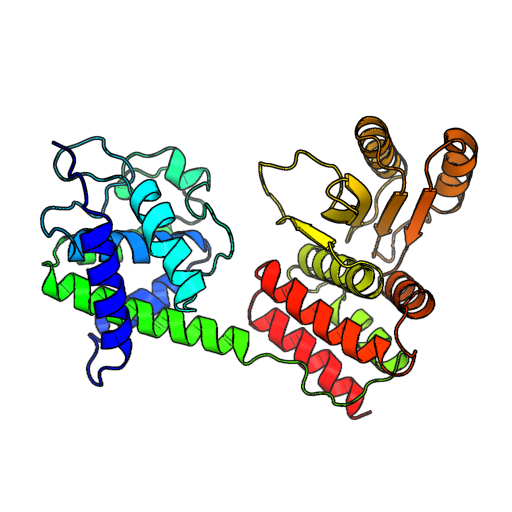53 GLN A C 1
ATOM 2760 O O . GLN A 1 353 ? 7.126 -13.520 25.608 1.00 69.69 353 GLN A O 1
ATOM 2765 N N . ASN A 1 354 ? 8.433 -11.796 25.027 1.00 61.81 354 ASN A N 1
ATOM 2766 C CA . ASN A 1 354 ? 9.576 -12.188 25.862 1.00 61.81 354 ASN A CA 1
ATOM 2767 C C . ASN A 1 354 ? 9.600 -11.478 27.228 1.00 61.81 354 ASN A C 1
ATOM 2769 O O . ASN A 1 354 ? 10.618 -11.533 27.922 1.00 61.81 354 ASN A O 1
ATOM 2773 N N . ARG A 1 355 ? 8.525 -10.767 27.576 1.00 57.19 355 ARG A N 1
ATOM 2774 C CA . ARG A 1 355 ? 8.295 -10.180 28.899 1.00 57.19 355 ARG A CA 1
ATOM 2775 C C . ARG A 1 355 ? 7.345 -11.072 29.679 1.00 57.19 355 ARG A C 1
ATOM 2777 O O . ARG A 1 355 ? 7.538 -11.140 30.912 1.00 57.19 355 ARG A O 1
#

Solvent-accessible surface area (backbone atoms only — not comparable to full-atom values): 19261 Å² total; per-residue (Å²): 96,53,50,84,78,56,65,70,58,36,48,50,52,51,51,53,21,49,65,52,33,74,52,95,80,58,55,63,68,35,38,51,50,37,51,52,44,68,65,43,86,60,51,53,50,34,47,51,51,56,34,34,30,44,46,25,34,61,38,53,71,38,44,51,56,30,36,30,69,78,40,65,30,10,28,48,42,55,60,52,24,52,70,41,52,51,57,43,28,69,75,74,54,36,45,39,82,60,90,59,80,62,68,59,73,47,74,73,61,66,76,35,51,33,63,93,68,61,74,89,56,94,53,59,67,64,48,53,56,47,47,57,54,46,56,58,58,46,73,37,46,34,68,58,19,34,45,38,37,8,19,32,44,35,53,21,33,51,55,30,47,55,58,67,70,62,62,72,82,67,92,63,40,48,65,67,35,46,44,53,25,51,54,65,69,63,36,91,85,38,82,64,45,62,58,55,51,47,18,43,54,46,17,39,46,52,52,71,45,90,47,65,48,69,65,60,92,85,52,91,79,72,84,64,69,55,51,27,37,31,44,55,96,86,40,66,49,35,30,25,37,71,34,70,47,64,70,58,70,67,61,52,49,58,52,49,53,49,30,55,79,67,68,35,38,27,41,38,38,39,33,45,35,93,84,43,71,84,56,64,70,60,48,52,58,45,41,68,73,50,53,87,66,46,46,75,48,79,28,75,29,68,57,57,44,48,53,50,30,50,70,68,26,84,54,60,71,75,50,37,38,44,50,40,55,46,36,26,53,53,33,33,56,69,70,57,54,54,68,68,56,56,50,48,54,36,45,39,50,53,55,42,61,77,108

Sequence (355 aa):
MPIKLDFTKASRVLVAAFDARLEAVLPIEWVSFSRSVFGLTAKTYVPVFATLLLAKATDRRVDVMSIKEAGDHSYSLRTLGERVIVPASGRLGFSLKTTGPNPFNNGEFHKHDRLDQMERVRNPTQHAEFLAIVERANTLDEAEASRALSAFLKVASDEALKIRSIAIRASKITATDLYAAVTDFMRLDAPERPKRLQAFAAACLDLLYRDVRSRRLNDPSRDVPGDVQVYADKQLILSMEVKGRSIPSTEFRAFIDRCIESGIGRVILLVDHPSHVSLVEFMLGLQDAESANMQINVFESSVGLARSALEWSSLPFEDAPLVLAQRMLERLKEIEAPVETLGEWSRAIGVMQNR

Secondary structure (DSSP, 8-state):
------HHHHHHHHHHHHHHTT-S---HHHHHHHHHHHHSSSTTHHHHHHHHHHHHHH-TT--TTBSSS-STT---HHHHIIIIIHHHHHHH----S--SS-TT-SHHHHH-SBGGG--S-S-HHHHHHHHHHHHHHHT--HHHHHHHHHHHHHHHHHHHHHHHH-----S---HHHHHHHHHHHT-TT-TTHHHHHHHHHHHHHTTT-SEEEE--TT-TT--SSSSEEEEETTEEEEEEEEESS---HHHHHHHHHHHHHTT-SEEEEEE--TTPPP-HHHHHHHHHHSTTT-EEEEESSHHHHHHHHHHH-SS-TTTHHHHHHHHHHHHHHHTT--HHHHHHHHHHHHHHHT-

Nearest PDB structures (foldseek):
  7edb-assembly1_A  TM=7.362E-01  e=6.245E-16  Peduovirus P2
  7e8r-assembly1_A-2  TM=4.545E-01  e=7.533E-15  Peduovirus P2
  7edb-assembly1_B  TM=4.073E-01  e=1.353E-14  Peduovirus P2
  6vvo-assembly1_D  TM=4.300E-01  e=1.625E+00  Homo sapiens

pLDDT: mean 91.47, std 9.01, range [41.53, 98.75]

Foldseek 3Di:
DEDDFDLVLLQVLLVVLLVCLPDPDFDPVLLVLLVLQCVDPLLLSLLLLLQLLSLCLRPVLALSQFCDRPDGNHDNSQVSSLSHVLVCCVVVVFASLDNDSRSCPDPQSVPDGGLVPGPPPVDVVSSVSSVVVSVVSSPDHNVRSSSSSSSNRNNRNVVSVLLVVQAQPDPFDALVLLLQLQPVLQPLPHPPNQLLQLLLLQLLCVLPADAKDADADDDPPCPAAARIFGDDPNDTAEHEHEAADADDLVVVVVSVVRCVVSVHAEYEYEAAYPPHDDCVVVQVVVCVVVVPGHDYYYHHHSSSSSVVSLVNGPDDSRCSSVSSLRSSLVSCVNNSPDSVSSNSSSVSSVVSSVD